Protein AF-A0A9J6E4W0-F1 (afdb_monomer_lite)

Secondary structure (DSSP, 8-state):
-------GGGPPPGGGS-HHHHHHHHHHHTT--TTHHHHHHHHHHH--S-EEEEEEBTT----HHHHHHHHHHHHTT-EEEE--SSB-HHHHHHHHHHTT-SEEEEE--SHHHHHHHHHHHHHHHHTT--S-EEEESTT--HHHIIIIIGGG-SS-EEE---TT-PPPPPS--EEEEEEEE-HHHHGGG--HHHHHHHTT------SSSS-GGGG-TTTHHHHHHHHHHHHHHHHHHHHTT---EEEEEEE-EEEEETTEEEEE-SS-SS---EEEEEPPP---HHHHHHHHT--HHHHHHHHHHHHT--

Radius of gyration: 28.07 Å; chains: 1; bounding box: 58×70×63 Å

pLDDT: mean 83.26, std 13.39, range [34.88, 98.31]

Foldseek 3Di:
DDDDDDDPVPDDDLVLPDPVLNVLVCCVVVVVDPCSVVVNVVVLVVDAPFEEEEEAAAPAQDCPQVVLLQVLSVVVRYHYHYPHYNDYLVNQVVCCVVVVGQAYEYEHADPVSLVRLQVSQLVCVVVVPQHEYEYEYDPDDPVSCVPRRPVNHPHHHYYDYHSVPDDDDPPDAFKDKDFFDQVVVCVQVDQCPVVVVVVVLDDDAPDSPDGCSLVDPPCNVVSVVVVVVVVVVSVVCNVVVVDGDIDMDHDFDWDDDPQKIFGFDPPDPPTDHGPDIGHGDDDPLVVVCVVVVHDSVVSCVVCVVPPPDD

Sequence (310 aa):
MDMGIVNAGCLPVYDTIDPELLELCEAVVMNTDPEATEKLLEYSKVSHSGVVVLATVRGDVHDIGKNIVAVVLGCNNFKVIDLGVMVPCDKILDVVREENADILGLSGLITPSLNEMIHVATEMERQKFSVPLLIGGATTSKRHTAVKIAPRYRQPVIYVPDASKSVVVPQFLGNKIFHDVNIEELVPYIDWKPFFDVWQLKGKYPNQRYPKIFEDDHVGQEAKRLFDEANQMLAEIIDSRLLQARGVVGFYSANSVGDDIHLYADDGFPRRHVVGTLYGLRQQVEDYSRRKGTTFEEVQKWLGPILDTD

Structure (mmCIF, N/CA/C/O backbone):
data_AF-A0A9J6E4W0-F1
#
_entry.id   AF-A0A9J6E4W0-F1
#
loop_
_atom_site.group_PDB
_atom_site.id
_atom_site.type_symbol
_atom_site.label_atom_id
_atom_site.label_alt_id
_atom_site.label_comp_id
_atom_site.label_asym_id
_atom_site.label_entity_id
_atom_site.label_seq_id
_atom_site.pdbx_PDB_ins_code
_atom_site.Cartn_x
_atom_site.Cartn_y
_atom_site.Cartn_z
_atom_site.occupancy
_atom_site.B_iso_or_equiv
_atom_site.auth_seq_id
_atom_site.auth_comp_id
_atom_site.auth_asym_id
_atom_site.auth_atom_id
_atom_site.pdbx_PDB_model_num
ATOM 1 N N . MET A 1 1 ? 16.658 -21.408 26.181 1.00 34.88 1 MET A N 1
ATOM 2 C CA . MET A 1 1 ? 17.149 -20.075 25.762 1.00 34.88 1 MET A CA 1
ATOM 3 C C . MET A 1 1 ? 15.960 -19.399 25.104 1.00 34.88 1 MET A C 1
ATOM 5 O O . MET A 1 1 ? 15.722 -19.658 23.936 1.00 34.88 1 MET A O 1
ATOM 9 N N . ASP A 1 2 ? 15.165 -18.633 25.856 1.00 39.12 2 ASP A N 1
ATOM 10 C CA . ASP A 1 2 ? 13.756 -18.409 25.475 1.00 39.12 2 ASP A CA 1
ATOM 11 C C . ASP A 1 2 ? 13.459 -16.915 25.290 1.00 39.12 2 ASP A C 1
ATOM 13 O O . ASP A 1 2 ? 12.515 -16.368 25.852 1.00 39.12 2 ASP A O 1
ATOM 17 N N . MET A 1 3 ? 14.309 -16.214 24.539 1.00 42.44 3 MET A N 1
ATOM 18 C CA . MET A 1 3 ? 14.053 -14.818 24.186 1.00 42.44 3 MET A CA 1
ATOM 19 C C . MET A 1 3 ? 14.224 -14.626 22.682 1.00 42.44 3 MET A C 1
ATOM 21 O O . MET A 1 3 ? 15.340 -14.596 22.169 1.00 42.44 3 MET A O 1
ATOM 25 N N . GLY A 1 4 ? 13.093 -14.507 21.987 1.00 52.53 4 GLY A N 1
ATOM 26 C CA . GLY A 1 4 ? 13.014 -14.024 20.614 1.00 52.53 4 GLY A CA 1
ATOM 27 C C . GLY A 1 4 ? 12.557 -12.569 20.615 1.00 52.53 4 GLY A C 1
ATOM 28 O O . GLY A 1 4 ? 11.563 -12.226 21.254 1.00 52.53 4 GLY A O 1
ATOM 29 N N . ILE A 1 5 ? 13.283 -11.700 19.915 1.00 54.16 5 ILE A N 1
ATOM 30 C CA . ILE A 1 5 ? 12.841 -10.325 19.671 1.00 54.16 5 ILE A CA 1
ATOM 31 C C . ILE A 1 5 ? 11.798 -10.393 18.553 1.00 54.16 5 ILE A C 1
ATOM 33 O O . ILE A 1 5 ? 12.145 -10.641 17.401 1.00 54.16 5 ILE A O 1
ATOM 37 N N . VAL A 1 6 ? 10.524 -10.201 18.899 1.00 56.84 6 VAL A N 1
ATOM 38 C CA . VAL A 1 6 ? 9.402 -10.209 17.949 1.00 56.84 6 VAL A CA 1
ATOM 39 C C . VAL A 1 6 ? 8.829 -8.807 17.772 1.00 56.84 6 VAL A C 1
ATOM 41 O O . VAL A 1 6 ? 8.754 -8.023 18.719 1.00 56.84 6 VAL A O 1
ATOM 44 N N . ASN A 1 7 ? 8.399 -8.484 16.554 1.00 55.84 7 ASN A N 1
ATOM 45 C CA . ASN A 1 7 ? 7.618 -7.278 16.307 1.00 55.84 7 ASN A CA 1
ATOM 46 C C . ASN A 1 7 ? 6.161 -7.540 16.708 1.00 55.84 7 ASN A C 1
ATOM 48 O O . ASN A 1 7 ? 5.420 -8.187 15.971 1.00 55.84 7 ASN A O 1
ATOM 52 N N . ALA A 1 8 ? 5.751 -7.025 17.869 1.00 52.41 8 ALA A N 1
ATOM 53 C CA . ALA A 1 8 ? 4.406 -7.229 18.408 1.00 52.41 8 ALA A CA 1
ATOM 54 C C . ALA A 1 8 ? 3.283 -6.742 17.469 1.00 52.41 8 ALA A C 1
ATOM 56 O O . ALA A 1 8 ? 2.189 -7.293 17.500 1.00 52.41 8 ALA A O 1
ATOM 57 N N . GLY A 1 9 ? 3.550 -5.752 16.606 1.00 54.78 9 GLY A N 1
ATOM 58 C CA . GLY A 1 9 ? 2.573 -5.246 15.633 1.00 54.78 9 GLY A CA 1
ATOM 59 C C . GLY A 1 9 ? 2.347 -6.159 14.423 1.00 54.78 9 GLY A C 1
ATOM 60 O O . GLY A 1 9 ? 1.406 -5.939 13.666 1.00 54.78 9 GLY A O 1
ATOM 61 N N . CYS A 1 10 ? 3.196 -7.172 14.236 1.00 54.22 10 CYS A N 1
ATOM 62 C CA . CYS A 1 10 ? 3.117 -8.130 13.133 1.00 54.22 10 CYS A CA 1
ATOM 63 C C . CYS A 1 10 ? 2.634 -9.517 13.581 1.00 54.22 10 CYS A C 1
ATOM 65 O O . CYS A 1 10 ? 2.659 -10.443 12.775 1.00 54.22 10 CYS A O 1
ATOM 67 N N . LEU A 1 11 ? 2.222 -9.680 14.844 1.00 64.19 11 LEU A N 1
ATOM 68 C CA . LEU A 1 11 ? 1.681 -10.945 15.330 1.00 64.19 11 LEU A CA 1
ATOM 69 C C . LEU A 1 11 ? 0.217 -11.088 14.877 1.00 64.19 11 LEU A C 1
ATOM 71 O O . LEU A 1 11 ? -0.614 -10.261 15.266 1.00 64.19 11 LEU A O 1
ATOM 75 N N . PRO A 1 12 ? -0.115 -12.097 14.054 1.00 65.12 12 PRO A N 1
ATOM 76 C CA . PRO A 1 12 ? -1.502 -12.394 13.713 1.00 65.12 12 PRO A CA 1
ATOM 77 C C . PRO A 1 12 ? -2.289 -12.812 14.964 1.00 65.12 12 PRO A C 1
ATOM 79 O O . PRO A 1 12 ? -1.729 -13.339 15.927 1.00 65.12 12 PRO A O 1
ATOM 82 N N . VAL A 1 13 ? -3.605 -12.583 14.952 1.00 74.94 13 VAL A N 1
ATOM 83 C CA . VAL A 1 13 ? -4.493 -13.121 15.993 1.00 74.94 13 VAL A CA 1
ATOM 84 C C . VAL A 1 13 ? -4.477 -14.642 15.866 1.00 74.94 13 VAL A C 1
ATOM 86 O O . VAL A 1 13 ? -4.534 -15.147 14.748 1.00 74.94 13 VAL A O 1
ATOM 89 N N . TYR A 1 14 ? -4.407 -15.361 16.984 1.00 78.31 14 TYR A N 1
ATOM 90 C CA . TYR A 1 14 ? -4.271 -16.822 17.016 1.00 78.31 14 TYR A CA 1
ATOM 91 C C . TYR A 1 14 ? -5.228 -17.545 16.051 1.00 78.31 14 TYR A C 1
ATOM 93 O O . TYR A 1 14 ? -4.794 -18.321 15.207 1.00 78.31 14 TYR A O 1
ATOM 101 N N . ASP A 1 15 ? -6.511 -17.177 16.087 1.00 78.31 15 ASP A N 1
ATOM 102 C CA . ASP A 1 15 ? -7.576 -17.773 15.263 1.00 78.31 15 ASP A CA 1
ATOM 103 C C . ASP A 1 15 ? -7.478 -17.442 13.761 1.00 78.31 15 ASP A C 1
ATOM 105 O O . ASP A 1 15 ? -8.250 -17.951 12.953 1.00 78.31 15 ASP A O 1
ATOM 109 N N . THR A 1 16 ? -6.575 -16.536 13.386 1.00 74.38 16 THR A N 1
ATOM 110 C CA . THR A 1 16 ? -6.341 -16.098 12.001 1.00 74.38 16 THR A CA 1
ATOM 111 C C . THR A 1 16 ? -5.040 -16.642 11.420 1.00 74.38 16 THR A C 1
ATOM 113 O O . THR A 1 16 ? -4.721 -16.345 10.269 1.00 74.38 16 THR A O 1
ATOM 116 N N . ILE A 1 17 ? -4.280 -17.411 12.206 1.00 78.75 17 ILE A N 1
ATOM 117 C CA . ILE A 1 17 ? -3.082 -18.099 11.729 1.00 78.75 17 ILE A CA 1
ATOM 118 C C . ILE A 1 17 ? -3.522 -19.207 10.770 1.00 78.75 17 ILE A C 1
ATOM 120 O O . ILE A 1 17 ? -4.511 -19.897 11.015 1.00 78.75 17 ILE A O 1
ATOM 124 N N . ASP A 1 18 ? -2.789 -19.356 9.668 1.00 79.94 18 ASP A N 1
ATOM 125 C CA . ASP A 1 18 ? -2.985 -20.470 8.746 1.00 79.94 18 ASP A CA 1
ATOM 126 C C . ASP A 1 18 ? -2.963 -21.815 9.513 1.00 79.94 18 ASP A C 1
ATOM 128 O O . ASP A 1 18 ? -2.061 -22.008 10.331 1.00 79.94 18 ASP A O 1
ATOM 132 N N . PRO A 1 19 ? -3.929 -22.732 9.300 1.00 83.75 19 PRO A N 1
ATOM 133 C CA . PRO A 1 19 ? -4.043 -23.954 10.098 1.00 83.75 19 PRO A CA 1
ATOM 134 C C . PRO A 1 19 ? -2.785 -24.832 10.104 1.00 83.75 19 PRO A C 1
ATOM 136 O O . PRO A 1 19 ? -2.476 -25.424 11.135 1.00 83.75 19 PRO A O 1
ATOM 139 N N . GLU A 1 20 ? -2.049 -24.894 8.991 1.00 85.06 20 GLU A N 1
ATOM 140 C CA . GLU A 1 20 ? -0.815 -25.681 8.885 1.00 85.06 20 GLU A CA 1
ATOM 141 C C . GLU A 1 20 ? 0.312 -25.026 9.697 1.00 85.06 20 GLU A C 1
ATOM 143 O O . GLU A 1 20 ? 0.995 -25.684 10.485 1.00 85.06 20 GLU A O 1
ATOM 148 N N . LEU A 1 21 ? 0.457 -23.699 9.591 1.00 84.50 21 LEU A N 1
ATOM 149 C CA . LEU A 1 21 ? 1.407 -22.941 10.410 1.00 84.50 21 LEU A CA 1
ATOM 150 C C . LEU A 1 21 ? 1.056 -22.995 11.902 1.00 84.50 21 LEU A C 1
ATOM 152 O O . LEU A 1 21 ? 1.959 -23.054 12.738 1.00 84.50 21 LEU A O 1
ATOM 156 N N . LEU A 1 22 ? -0.233 -22.963 12.244 1.00 87.75 22 LEU A N 1
ATOM 157 C CA . LEU A 1 22 ? -0.705 -23.042 13.621 1.00 87.75 22 LEU A CA 1
ATOM 158 C C . LEU A 1 22 ? -0.327 -24.386 14.244 1.00 87.75 22 LEU A C 1
ATOM 160 O O . LEU A 1 22 ? 0.253 -24.397 15.325 1.00 87.75 22 LEU A O 1
ATOM 164 N N . GLU A 1 23 ? -0.579 -25.490 13.540 1.00 89.75 23 GLU A N 1
ATOM 165 C CA . GLU A 1 23 ? -0.230 -26.838 13.997 1.00 89.75 23 GLU A CA 1
ATOM 166 C C . GLU A 1 23 ? 1.284 -26.983 14.216 1.00 89.75 23 GLU A C 1
ATOM 168 O O . GLU A 1 23 ? 1.716 -27.493 15.251 1.00 89.75 23 GLU A O 1
ATOM 173 N N . LEU A 1 24 ? 2.110 -26.458 13.302 1.00 88.75 24 LEU A N 1
ATOM 174 C CA . LEU A 1 24 ? 3.569 -26.452 13.460 1.00 88.75 24 LEU A CA 1
ATOM 175 C C . LEU A 1 24 ? 4.020 -25.590 14.652 1.00 88.75 24 LEU A C 1
ATOM 177 O O . LEU A 1 24 ? 4.893 -26.002 15.419 1.00 88.75 24 LEU A O 1
ATOM 181 N N . CYS A 1 25 ? 3.422 -24.409 14.840 1.00 87.44 25 CYS A N 1
ATOM 182 C CA . CYS A 1 25 ? 3.707 -23.539 15.983 1.00 87.44 25 CYS A CA 1
ATOM 183 C C . CYS A 1 25 ? 3.311 -24.198 17.312 1.00 87.44 25 CYS A C 1
ATOM 185 O O . CYS A 1 25 ? 4.101 -24.196 18.257 1.00 87.44 25 CYS A O 1
ATOM 187 N N . GLU A 1 26 ? 2.114 -24.782 17.388 1.00 91.25 26 GLU A N 1
ATOM 188 C CA . GLU A 1 26 ? 1.629 -25.519 18.555 1.00 91.25 26 GLU A CA 1
ATOM 189 C C . GLU A 1 26 ? 2.526 -26.718 18.851 1.00 91.25 26 GLU A C 1
ATOM 191 O O . GLU A 1 26 ? 2.877 -26.936 20.009 1.00 91.25 26 GLU A O 1
ATOM 196 N N . ALA A 1 27 ? 2.967 -27.452 17.826 1.00 90.81 27 ALA A N 1
ATOM 197 C CA . ALA A 1 27 ? 3.847 -28.598 17.999 1.00 90.81 27 ALA A CA 1
ATOM 198 C C . ALA A 1 27 ? 5.209 -28.219 18.597 1.00 90.81 27 ALA A C 1
ATOM 200 O O . ALA A 1 27 ? 5.726 -28.941 19.454 1.00 90.81 27 ALA A O 1
ATOM 201 N N . VAL A 1 28 ? 5.757 -27.061 18.208 1.00 89.50 28 VAL A N 1
ATOM 202 C CA . VAL A 1 28 ? 6.985 -26.504 18.797 1.00 89.50 28 VAL A CA 1
ATOM 203 C C . VAL A 1 28 ? 6.744 -26.022 20.230 1.00 89.50 28 VAL A C 1
ATOM 205 O O . VAL A 1 28 ? 7.508 -26.373 21.128 1.00 89.50 28 VAL A O 1
ATOM 208 N N . VAL A 1 29 ? 5.690 -25.234 20.470 1.00 88.31 29 VAL A N 1
ATOM 209 C CA . VAL A 1 29 ? 5.407 -24.631 21.788 1.00 88.31 29 VAL A CA 1
ATOM 210 C C . VAL A 1 29 ? 5.031 -25.687 22.827 1.00 88.31 29 VAL A C 1
ATOM 212 O O . VAL A 1 29 ? 5.513 -25.646 23.958 1.00 88.31 29 VAL A O 1
ATOM 215 N N . MET A 1 30 ? 4.186 -26.643 22.445 1.00 90.81 30 MET A N 1
ATOM 216 C CA . MET A 1 30 ? 3.733 -27.738 23.304 1.00 90.81 30 MET A C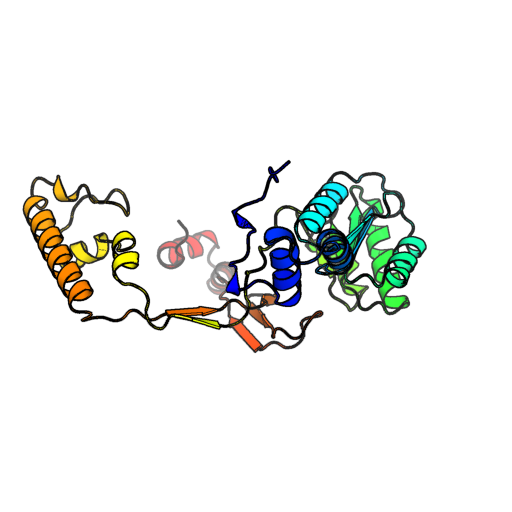A 1
ATOM 217 C C . MET A 1 30 ? 4.712 -28.917 23.321 1.00 90.81 30 MET A C 1
ATOM 219 O O . MET A 1 30 ? 4.514 -29.852 24.097 1.00 90.81 30 MET A O 1
ATOM 223 N N . ASN A 1 31 ? 5.765 -28.874 22.494 1.00 88.00 31 ASN A N 1
ATOM 224 C CA . ASN A 1 31 ? 6.777 -29.921 22.364 1.00 88.00 31 ASN A CA 1
ATOM 225 C C . ASN A 1 31 ? 6.154 -31.314 22.130 1.00 88.00 31 ASN A C 1
ATOM 227 O O . ASN A 1 31 ? 6.513 -32.295 22.786 1.00 88.00 31 ASN A O 1
ATOM 231 N N . THR A 1 32 ? 5.166 -31.388 21.234 1.00 91.81 32 THR A N 1
ATOM 232 C CA . THR A 1 32 ? 4.429 -32.628 20.929 1.00 91.81 32 THR A CA 1
ATOM 233 C C . THR A 1 32 ? 5.097 -33.464 19.840 1.00 91.81 32 THR A C 1
ATOM 235 O O . THR A 1 32 ? 4.845 -34.667 19.769 1.00 91.81 32 THR A O 1
ATOM 238 N N . ASP A 1 33 ? 5.973 -32.860 19.032 1.00 90.12 33 ASP A N 1
ATOM 239 C CA . ASP A 1 33 ? 6.717 -33.520 17.959 1.00 90.12 33 ASP A CA 1
ATOM 240 C C . ASP A 1 33 ? 8.225 -33.192 18.063 1.00 90.12 33 ASP A C 1
ATOM 242 O O . ASP A 1 33 ? 8.604 -32.019 18.008 1.00 90.12 33 ASP A O 1
ATOM 246 N N . PRO A 1 34 ? 9.112 -34.201 18.201 1.00 87.81 34 PRO A N 1
ATOM 247 C CA . PRO A 1 34 ? 10.560 -33.993 18.286 1.00 87.81 34 PRO A CA 1
ATOM 248 C C . PRO A 1 34 ? 11.185 -33.404 17.009 1.00 87.81 34 PRO A C 1
ATOM 250 O O . PRO A 1 34 ? 12.294 -32.873 17.073 1.00 87.81 34 PRO A O 1
ATOM 253 N N . GLU A 1 35 ? 10.497 -33.469 15.866 1.00 90.75 35 GLU A N 1
ATOM 254 C CA . GLU A 1 35 ? 10.928 -32.878 14.592 1.00 90.75 35 GLU A CA 1
ATOM 255 C C . GLU A 1 35 ? 10.233 -31.539 14.285 1.00 90.75 35 GLU A C 1
ATOM 257 O O . GLU A 1 35 ? 10.484 -30.949 13.232 1.00 90.75 35 GLU A O 1
ATOM 262 N N . ALA A 1 36 ? 9.394 -31.018 15.192 1.00 87.56 36 ALA A N 1
ATOM 263 C CA . ALA A 1 36 ? 8.586 -29.814 14.959 1.00 87.56 36 ALA A CA 1
ATOM 264 C C . ALA A 1 36 ? 9.421 -28.602 14.515 1.00 87.56 36 ALA A C 1
ATOM 266 O O . ALA A 1 36 ? 9.027 -27.866 13.613 1.00 87.56 36 ALA A O 1
ATOM 267 N N . THR A 1 37 ? 10.605 -28.419 15.107 1.00 83.94 37 THR A N 1
ATOM 268 C CA . THR A 1 37 ? 11.523 -27.327 14.752 1.00 83.94 37 THR A CA 1
ATOM 269 C C . THR A 1 37 ? 11.997 -27.425 13.302 1.00 83.94 37 THR A C 1
ATOM 271 O O . THR A 1 37 ? 12.030 -26.417 12.603 1.00 83.94 37 THR A O 1
ATOM 274 N N . GLU A 1 38 ? 12.350 -28.625 12.834 1.00 85.75 38 GLU A N 1
ATOM 275 C CA . GLU A 1 38 ? 12.853 -28.822 11.470 1.00 85.75 38 GLU A CA 1
ATOM 276 C C . GLU A 1 38 ? 11.726 -28.639 10.450 1.00 85.75 38 GLU A C 1
ATOM 278 O O . GLU A 1 38 ? 11.904 -27.946 9.451 1.00 85.75 38 GLU A O 1
ATOM 283 N N . LYS A 1 39 ? 10.532 -29.159 10.757 1.00 85.94 39 LYS A N 1
ATOM 284 C CA . LYS A 1 39 ? 9.330 -28.981 9.931 1.00 85.94 39 LYS A CA 1
ATOM 285 C C . LYS A 1 39 ? 8.920 -27.514 9.816 1.00 85.94 39 LYS A C 1
ATOM 287 O O . LYS A 1 39 ? 8.616 -27.049 8.721 1.00 85.94 39 LYS A O 1
ATOM 292 N N . LEU A 1 40 ? 8.976 -26.756 10.914 1.00 82.69 40 LEU A N 1
ATOM 293 C CA . LEU A 1 40 ? 8.698 -25.318 10.902 1.00 82.69 40 LEU A CA 1
ATOM 294 C C . LEU A 1 40 ? 9.747 -24.543 10.080 1.00 82.69 40 LEU A C 1
ATOM 296 O O . LEU A 1 40 ? 9.402 -23.625 9.332 1.00 82.69 40 LEU A O 1
ATOM 300 N N . LEU A 1 41 ? 11.026 -24.926 10.168 1.00 79.19 41 LEU A N 1
ATOM 301 C CA . LEU A 1 41 ? 12.089 -24.353 9.337 1.00 79.19 41 LEU A CA 1
ATOM 302 C C . LEU A 1 41 ? 11.900 -24.687 7.853 1.00 79.19 41 LEU A C 1
ATOM 304 O O . LEU A 1 41 ? 12.153 -23.837 7.000 1.00 79.19 41 LEU A O 1
ATOM 308 N N . GLU A 1 42 ? 11.454 -25.893 7.524 1.00 80.38 42 GLU A N 1
ATOM 309 C CA . GLU A 1 42 ? 11.167 -26.297 6.150 1.00 80.38 42 GLU A CA 1
ATOM 310 C C . GLU A 1 42 ? 9.956 -25.547 5.582 1.00 80.38 42 GLU A C 1
ATOM 312 O O . GLU A 1 42 ? 10.065 -24.958 4.507 1.00 80.38 42 GLU A O 1
ATOM 317 N N . TYR A 1 43 ? 8.872 -25.424 6.353 1.00 77.19 43 TYR A N 1
ATOM 318 C CA . TYR A 1 43 ? 7.710 -24.595 6.018 1.00 77.19 43 TYR A CA 1
ATOM 319 C C . TYR A 1 43 ? 8.113 -23.138 5.729 1.00 77.19 43 TYR A C 1
ATOM 321 O O . TYR A 1 43 ? 7.724 -22.566 4.710 1.00 77.19 43 TYR A O 1
ATOM 329 N N . SER A 1 44 ? 9.000 -22.565 6.554 1.00 67.38 44 SER A N 1
ATOM 330 C CA . SER A 1 44 ? 9.498 -21.190 6.373 1.00 67.38 44 SER A CA 1
ATOM 331 C C . SER A 1 44 ? 10.280 -20.976 5.070 1.00 67.38 44 SER A C 1
ATOM 333 O O . SER A 1 44 ? 10.291 -19.873 4.526 1.00 67.38 44 SER A O 1
ATOM 335 N N . LYS A 1 45 ? 10.928 -22.024 4.541 1.00 64.88 45 LYS A N 1
ATOM 336 C CA . LYS A 1 45 ? 11.646 -21.963 3.257 1.00 64.88 45 LYS A CA 1
ATOM 337 C C . LYS A 1 45 ? 10.692 -21.989 2.063 1.00 64.88 45 LYS A C 1
ATOM 339 O O . LYS A 1 45 ? 11.088 -21.556 0.982 1.00 64.88 45 LYS A O 1
ATOM 344 N N . VAL A 1 46 ? 9.472 -22.493 2.247 1.00 60.94 46 VAL A N 1
ATOM 345 C CA . VAL A 1 46 ? 8.460 -22.639 1.192 1.00 60.94 46 VAL A CA 1
ATOM 346 C C . VAL A 1 46 ? 7.476 -21.461 1.194 1.00 60.94 46 VAL A C 1
ATOM 348 O O . VAL A 1 46 ? 7.014 -21.050 0.131 1.00 60.94 46 VAL A O 1
ATOM 351 N N . SER A 1 47 ? 7.185 -20.863 2.354 1.00 64.81 47 SER A N 1
ATOM 352 C CA . SER A 1 47 ? 6.154 -19.828 2.483 1.00 64.81 47 SER A CA 1
ATOM 353 C C . SER A 1 47 ? 6.687 -18.403 2.254 1.00 64.81 47 SER A C 1
ATOM 355 O O . SER A 1 47 ? 6.921 -17.650 3.201 1.00 64.81 47 SER A O 1
ATOM 357 N N . HIS A 1 48 ? 6.841 -17.982 0.999 1.00 72.81 48 HIS A N 1
ATOM 358 C CA . HIS A 1 48 ? 7.055 -16.569 0.661 1.00 72.81 48 HIS A CA 1
ATOM 359 C C . HIS A 1 48 ? 5.871 -15.994 -0.126 1.00 72.81 48 HIS A C 1
ATOM 361 O O . HIS A 1 48 ? 5.295 -16.660 -0.983 1.00 72.81 48 HIS A O 1
ATOM 367 N N . SER A 1 49 ? 5.549 -14.720 0.103 1.00 71.56 49 SER A N 1
ATOM 368 C CA . SER A 1 49 ? 4.455 -13.992 -0.563 1.00 71.56 49 SER A CA 1
ATOM 369 C C . SER A 1 49 ? 4.687 -13.768 -2.068 1.00 71.56 49 SER A C 1
ATOM 371 O O . SER A 1 49 ? 3.782 -13.331 -2.775 1.00 71.56 49 SER A O 1
ATOM 373 N N . GLY A 1 50 ? 5.904 -14.030 -2.549 1.00 81.56 50 GLY A N 1
ATOM 374 C CA . GLY A 1 50 ? 6.304 -13.954 -3.953 1.00 81.56 50 GLY A CA 1
ATOM 375 C C . GLY A 1 50 ? 7.820 -13.826 -4.106 1.00 81.56 50 GLY A C 1
ATOM 376 O O . GLY A 1 50 ? 8.532 -13.531 -3.140 1.00 81.56 50 GLY A O 1
ATOM 377 N N . VAL A 1 51 ? 8.311 -14.029 -5.324 1.00 86.44 51 VAL A N 1
ATOM 378 C CA . VAL A 1 51 ? 9.724 -13.917 -5.700 1.00 86.44 51 VAL A CA 1
ATOM 379 C C . VAL A 1 51 ? 9.967 -12.598 -6.431 1.00 86.44 51 VAL A C 1
ATOM 381 O O . VAL A 1 51 ? 9.355 -12.312 -7.459 1.00 86.44 51 VAL A O 1
ATOM 384 N N . VAL A 1 52 ? 10.895 -11.785 -5.928 1.00 93.12 52 VAL A N 1
ATOM 385 C CA . VAL A 1 52 ? 11.256 -10.491 -6.522 1.00 93.12 52 VAL A CA 1
ATOM 386 C C . VAL A 1 52 ? 12.712 -10.512 -6.956 1.00 93.12 52 VAL A C 1
ATOM 388 O O . VAL A 1 52 ? 13.605 -10.671 -6.127 1.00 93.12 52 VAL A O 1
ATOM 391 N N . VAL A 1 53 ? 12.968 -10.285 -8.242 1.00 97.56 53 VAL A N 1
ATOM 392 C CA . VAL A 1 53 ? 14.327 -10.087 -8.762 1.00 97.56 53 VAL A CA 1
ATOM 393 C C . VAL A 1 53 ? 14.636 -8.597 -8.790 1.00 97.56 53 VAL A C 1
ATOM 395 O O . VAL A 1 53 ? 13.876 -7.815 -9.358 1.00 97.56 53 VAL A O 1
ATOM 398 N N . LEU A 1 54 ? 15.760 -8.194 -8.201 1.00 97.38 54 LEU A N 1
ATOM 399 C CA . LEU A 1 54 ? 16.247 -6.816 -8.206 1.00 97.38 54 LEU A CA 1
ATOM 400 C C . LEU A 1 54 ? 17.607 -6.733 -8.895 1.00 97.38 54 LEU A C 1
ATOM 402 O O . LEU A 1 54 ? 18.491 -7.550 -8.649 1.00 97.38 54 LEU A O 1
ATOM 406 N N . ALA A 1 55 ? 17.797 -5.716 -9.731 1.00 98.00 55 ALA A N 1
ATOM 407 C CA . ALA A 1 55 ? 19.076 -5.472 -10.385 1.00 98.00 55 ALA A CA 1
ATOM 408 C C . ALA A 1 55 ? 19.343 -3.979 -10.568 1.00 98.00 55 ALA A C 1
ATOM 410 O O . ALA A 1 55 ? 18.460 -3.219 -10.976 1.00 98.00 55 ALA A O 1
ATOM 411 N N . THR A 1 56 ? 20.584 -3.557 -10.331 1.00 97.56 56 THR A N 1
ATOM 412 C CA . THR A 1 56 ? 21.061 -2.277 -10.858 1.00 97.56 56 THR A CA 1
ATOM 413 C C . THR A 1 56 ? 21.520 -2.503 -12.299 1.00 97.56 56 THR A C 1
ATOM 415 O O . THR A 1 56 ? 22.329 -3.394 -12.579 1.00 97.56 56 THR A O 1
ATOM 418 N N . VAL A 1 57 ? 20.958 -1.718 -13.220 1.00 97.19 57 VAL A N 1
ATOM 419 C CA . VAL A 1 57 ? 21.129 -1.924 -14.665 1.00 97.19 57 VAL A CA 1
ATOM 420 C C . VAL A 1 57 ? 22.585 -1.781 -15.115 1.00 97.19 57 VAL A C 1
ATOM 422 O O . VAL A 1 57 ? 23.440 -1.222 -14.422 1.00 97.19 57 VAL A O 1
ATOM 425 N N . ARG A 1 58 ? 22.873 -2.297 -16.311 1.00 96.38 58 ARG A N 1
ATOM 426 C CA . ARG A 1 58 ? 24.203 -2.264 -16.920 1.00 96.38 58 ARG A CA 1
ATOM 427 C C . ARG A 1 58 ? 24.813 -0.859 -16.896 1.00 96.38 58 ARG A C 1
ATOM 429 O O . ARG A 1 58 ? 24.166 0.129 -17.222 1.00 96.38 58 ARG A O 1
ATOM 436 N N . GLY A 1 59 ? 26.097 -0.789 -16.547 1.00 92.81 59 GLY A N 1
ATOM 437 C CA . GLY A 1 59 ? 26.848 0.468 -16.519 1.00 92.81 59 GLY A CA 1
ATOM 438 C C . GLY A 1 59 ? 26.581 1.353 -15.299 1.00 92.81 59 GLY A C 1
ATOM 439 O O . GLY A 1 59 ? 27.174 2.424 -15.209 1.00 92.81 59 GLY A O 1
ATOM 440 N N . ASP A 1 60 ? 25.748 0.909 -14.355 1.00 93.94 60 ASP A N 1
ATOM 441 C CA . ASP A 1 60 ? 25.490 1.615 -13.105 1.00 93.94 60 ASP A CA 1
ATOM 442 C C . ASP A 1 60 ? 25.943 0.780 -11.900 1.00 93.94 60 ASP A C 1
ATOM 444 O O . ASP A 1 60 ? 25.704 -0.426 -11.828 1.00 93.94 60 ASP A O 1
ATOM 448 N N . VAL A 1 61 ? 26.647 1.427 -10.972 1.00 94.38 61 VAL A N 1
ATOM 449 C CA . VAL A 1 61 ? 27.298 0.802 -9.806 1.00 94.38 61 VAL A CA 1
ATOM 450 C C . VAL A 1 61 ? 26.585 1.098 -8.494 1.00 94.38 61 VAL A C 1
ATOM 452 O O . VAL A 1 61 ? 26.970 0.575 -7.455 1.00 94.38 61 VAL A O 1
ATOM 455 N N . HIS A 1 62 ? 25.580 1.967 -8.513 1.00 91.94 62 HIS A N 1
ATOM 456 C CA . HIS A 1 62 ? 24.963 2.454 -7.291 1.00 91.94 62 HIS A CA 1
ATOM 457 C C . HIS A 1 62 ? 23.814 1.537 -6.869 1.00 91.94 62 HIS A C 1
ATOM 459 O O . HIS A 1 62 ? 22.916 1.235 -7.656 1.00 91.94 62 HIS A O 1
ATOM 465 N N . ASP A 1 63 ? 23.825 1.113 -5.608 1.00 93.38 63 ASP A N 1
ATOM 466 C CA . ASP A 1 63 ? 22.907 0.092 -5.101 1.00 93.38 63 ASP A CA 1
ATOM 467 C C . ASP A 1 63 ? 22.329 0.376 -3.714 1.00 93.38 63 ASP A C 1
ATOM 469 O O . ASP A 1 63 ? 21.467 -0.374 -3.272 1.00 93.38 63 ASP A O 1
ATOM 473 N N . ILE A 1 64 ? 22.715 1.468 -3.045 1.00 90.31 64 ILE A N 1
ATOM 474 C CA . ILE A 1 64 ? 22.221 1.793 -1.692 1.00 90.31 64 ILE A CA 1
ATOM 475 C C . ILE A 1 64 ? 20.687 1.744 -1.638 1.00 90.31 64 ILE A C 1
ATOM 477 O O . ILE A 1 64 ? 20.111 1.064 -0.791 1.00 90.31 64 ILE A O 1
ATOM 481 N N . GLY A 1 65 ? 20.016 2.415 -2.581 1.00 87.94 65 GLY A N 1
ATOM 482 C CA . GLY A 1 65 ? 18.553 2.409 -2.657 1.00 87.94 65 GLY A CA 1
ATOM 483 C C . GLY A 1 65 ? 17.972 1.020 -2.944 1.00 87.94 65 GLY A C 1
ATOM 484 O O . GLY A 1 65 ? 16.978 0.640 -2.333 1.00 87.94 65 GLY A O 1
ATOM 485 N N . LYS A 1 66 ? 18.613 0.238 -3.822 1.00 91.62 66 LYS A N 1
ATOM 486 C CA . LYS A 1 66 ? 18.212 -1.143 -4.136 1.00 91.62 66 LYS A CA 1
ATOM 487 C C . LYS A 1 66 ? 18.302 -2.038 -2.899 1.00 91.62 66 LYS A C 1
ATOM 489 O O . LYS A 1 66 ? 17.368 -2.783 -2.631 1.00 91.62 66 LYS A O 1
ATOM 494 N N . ASN A 1 67 ? 19.380 -1.927 -2.128 1.00 90.19 67 ASN A N 1
ATOM 495 C CA . ASN A 1 67 ? 19.606 -2.757 -0.946 1.00 90.19 67 ASN A CA 1
ATOM 496 C C . ASN A 1 67 ? 18.578 -2.438 0.151 1.00 90.19 67 ASN A C 1
ATOM 498 O O . ASN A 1 67 ? 18.077 -3.347 0.804 1.00 90.19 67 ASN A O 1
ATOM 502 N N . ILE A 1 68 ? 18.183 -1.167 0.300 1.00 89.19 68 ILE A N 1
ATOM 503 C CA . ILE A 1 68 ? 17.077 -0.785 1.192 1.00 89.19 68 ILE A CA 1
ATOM 504 C C . ILE A 1 68 ? 15.761 -1.427 0.730 1.00 89.19 68 ILE A C 1
ATOM 506 O O . ILE A 1 68 ? 15.062 -2.023 1.545 1.00 89.19 68 ILE A O 1
ATOM 510 N N . VAL A 1 69 ? 15.431 -1.358 -0.568 1.00 88.25 69 VAL A N 1
ATOM 511 C CA . VAL A 1 69 ? 14.234 -2.021 -1.126 1.00 88.25 69 VAL A CA 1
ATOM 512 C C . VAL A 1 69 ? 14.270 -3.528 -0.867 1.00 88.25 69 VAL A C 1
ATOM 514 O O . VAL A 1 69 ? 13.263 -4.090 -0.446 1.00 88.25 69 VAL A O 1
ATOM 517 N N . ALA A 1 70 ? 15.420 -4.171 -1.076 1.00 89.19 70 ALA A N 1
ATOM 518 C CA . ALA A 1 70 ? 15.594 -5.601 -0.851 1.00 89.19 70 ALA A CA 1
ATOM 519 C C . ALA A 1 70 ? 15.309 -5.988 0.607 1.00 89.19 70 ALA A C 1
ATOM 521 O O . ALA A 1 70 ? 14.556 -6.926 0.860 1.00 89.19 70 ALA A O 1
ATOM 522 N N . VAL A 1 71 ? 15.846 -5.226 1.565 1.00 83.38 71 VAL A N 1
ATOM 523 C CA . VAL A 1 71 ? 15.591 -5.441 2.996 1.00 83.38 71 VAL A CA 1
ATOM 524 C C . VAL A 1 71 ? 14.114 -5.238 3.325 1.00 83.38 71 VAL A C 1
ATOM 526 O O . VAL A 1 71 ? 13.522 -6.090 3.979 1.00 83.38 71 VAL A O 1
ATOM 529 N N . VAL A 1 72 ? 13.492 -4.156 2.845 1.00 83.88 72 VAL A N 1
ATOM 530 C CA . VAL A 1 72 ? 12.071 -3.877 3.112 1.00 83.88 72 VAL A CA 1
ATOM 531 C C . VAL A 1 72 ? 11.174 -4.982 2.553 1.00 83.88 72 VAL A C 1
ATOM 533 O O . VAL A 1 72 ? 10.266 -5.432 3.247 1.00 83.88 72 VAL A O 1
ATOM 536 N N . LEU A 1 73 ? 11.427 -5.457 1.333 1.00 82.38 73 LEU A N 1
ATOM 537 C CA . LEU A 1 73 ? 10.680 -6.570 0.744 1.00 82.38 73 LEU A CA 1
ATOM 538 C C . LEU A 1 73 ? 10.894 -7.874 1.527 1.00 82.38 73 LEU A C 1
ATOM 540 O O . LEU A 1 73 ? 9.922 -8.570 1.813 1.00 82.38 73 LEU A O 1
ATOM 544 N N . GLY A 1 74 ? 12.128 -8.158 1.952 1.00 78.12 74 GLY A N 1
ATOM 545 C CA . GLY A 1 74 ? 12.429 -9.298 2.822 1.00 78.12 74 GLY A CA 1
ATOM 546 C C . GLY A 1 74 ? 11.688 -9.233 4.162 1.00 78.12 74 GLY A C 1
ATOM 547 O O . GLY A 1 74 ? 11.121 -10.228 4.603 1.00 78.12 74 GLY A O 1
ATOM 548 N N . CYS A 1 75 ? 11.584 -8.046 4.771 1.00 74.25 75 CYS A N 1
ATOM 549 C CA . CYS A 1 75 ? 10.779 -7.832 5.980 1.00 74.25 75 CYS A CA 1
ATOM 550 C C . CYS A 1 75 ? 9.270 -8.057 5.762 1.00 74.25 75 CYS A C 1
ATOM 552 O O . CYS A 1 75 ? 8.550 -8.250 6.736 1.00 74.25 75 CYS A O 1
ATOM 554 N N . ASN A 1 76 ? 8.790 -8.033 4.515 1.00 70.56 76 ASN A N 1
ATOM 555 C CA . ASN A 1 76 ? 7.393 -8.280 4.139 1.00 70.56 76 ASN A CA 1
ATOM 556 C C . ASN A 1 76 ? 7.185 -9.686 3.534 1.00 70.56 76 ASN A C 1
ATOM 558 O O . ASN A 1 76 ? 6.243 -9.900 2.771 1.00 70.56 76 ASN A O 1
ATOM 562 N N . ASN A 1 77 ? 8.055 -10.643 3.879 1.00 75.69 77 ASN A N 1
ATOM 563 C CA . ASN A 1 77 ? 7.964 -12.052 3.484 1.00 75.69 77 ASN A CA 1
ATOM 564 C C . ASN A 1 77 ? 8.085 -12.318 1.966 1.00 75.69 77 ASN A C 1
ATOM 566 O O . ASN A 1 77 ? 7.558 -13.307 1.460 1.00 75.69 77 ASN A O 1
ATOM 570 N N . PHE A 1 78 ? 8.774 -11.457 1.212 1.00 81.12 78 PHE A N 1
ATOM 571 C CA . PHE A 1 78 ? 9.132 -11.744 -0.183 1.00 81.12 78 PHE A CA 1
ATOM 572 C C . PHE A 1 78 ? 10.501 -12.429 -0.273 1.00 81.12 78 PHE A C 1
ATOM 574 O O . PHE A 1 78 ? 11.452 -12.021 0.398 1.00 81.12 78 PHE A O 1
ATOM 581 N N . LYS A 1 79 ? 10.643 -13.413 -1.171 1.00 85.06 79 LYS A N 1
ATOM 582 C CA . LYS A 1 79 ? 11.955 -13.953 -1.555 1.00 85.06 79 LYS A CA 1
ATOM 583 C C . LYS A 1 79 ? 12.617 -12.963 -2.508 1.00 85.06 79 LYS A C 1
ATOM 585 O O . LYS A 1 79 ? 12.204 -12.834 -3.657 1.00 85.06 79 LYS A O 1
ATOM 590 N N . VAL A 1 80 ? 13.642 -12.258 -2.039 1.00 91.38 80 VAL A N 1
ATOM 591 C CA . VAL A 1 80 ? 14.357 -11.263 -2.849 1.00 91.38 80 VAL A CA 1
ATOM 592 C C . VAL A 1 80 ? 15.640 -11.853 -3.422 1.00 91.38 80 VAL A C 1
ATOM 594 O O . VAL A 1 80 ? 16.492 -12.344 -2.686 1.00 91.38 80 VAL A O 1
ATOM 597 N N . ILE A 1 81 ? 15.792 -11.755 -4.739 1.00 95.56 81 ILE A N 1
ATOM 598 C CA . ILE A 1 81 ? 16.974 -12.184 -5.485 1.00 95.56 81 ILE A CA 1
ATOM 599 C C . ILE A 1 81 ? 17.659 -10.939 -6.034 1.00 95.56 81 ILE A C 1
ATOM 601 O O . ILE A 1 81 ? 17.229 -10.350 -7.026 1.00 95.56 81 ILE A O 1
ATOM 605 N N . ASP A 1 82 ? 18.722 -10.516 -5.361 1.00 96.56 82 ASP A N 1
ATOM 606 C CA . ASP A 1 82 ? 19.498 -9.345 -5.751 1.00 96.56 82 ASP A CA 1
ATOM 607 C C . ASP A 1 82 ? 20.671 -9.745 -6.655 1.00 96.56 82 ASP A C 1
ATOM 609 O O . ASP A 1 82 ? 21.608 -10.423 -6.233 1.00 96.56 82 ASP A O 1
ATOM 613 N N . LEU A 1 83 ? 20.628 -9.308 -7.914 1.00 96.81 83 LEU A N 1
ATOM 614 C CA . LEU A 1 83 ? 21.660 -9.595 -8.913 1.00 96.81 83 LEU A CA 1
ATOM 615 C C . LEU A 1 83 ? 22.891 -8.687 -8.798 1.00 96.81 83 LEU A C 1
ATOM 617 O O . LEU A 1 83 ? 23.877 -8.898 -9.513 1.00 96.81 83 LEU A O 1
ATOM 621 N N . GLY A 1 84 ? 22.844 -7.686 -7.919 1.00 95.50 84 GLY A N 1
ATOM 622 C CA . GLY A 1 84 ? 23.909 -6.718 -7.713 1.00 95.50 84 GLY A CA 1
ATOM 623 C C . GLY A 1 84 ? 23.883 -5.586 -8.737 1.00 95.50 84 GLY A C 1
ATOM 624 O O . GLY A 1 84 ? 22.824 -5.051 -9.082 1.00 95.50 84 GLY A O 1
ATOM 625 N N . VAL A 1 85 ? 25.074 -5.181 -9.179 1.00 97.25 85 VAL A N 1
ATOM 626 C CA . VAL A 1 85 ? 25.291 -3.977 -9.989 1.00 97.25 85 VAL A CA 1
ATOM 627 C C . VAL A 1 85 ? 25.867 -4.258 -11.362 1.00 97.25 85 VAL A C 1
ATOM 629 O O . VAL A 1 85 ? 26.461 -5.309 -11.596 1.00 97.25 85 VAL A O 1
ATOM 632 N N . MET A 1 86 ? 25.698 -3.294 -12.270 1.00 96.12 86 MET A N 1
ATOM 633 C CA . MET A 1 86 ? 26.126 -3.379 -13.665 1.00 96.12 86 MET A CA 1
ATOM 634 C C . MET A 1 86 ? 25.600 -4.632 -14.379 1.00 96.12 86 MET A C 1
ATOM 636 O O . MET A 1 86 ? 26.289 -5.206 -15.225 1.00 96.12 86 MET A O 1
ATOM 640 N N . VAL A 1 87 ? 24.382 -5.064 -14.050 1.00 97.81 87 VAL A N 1
ATOM 641 C CA . VAL A 1 87 ? 23.859 -6.349 -14.514 1.00 97.81 87 VAL A CA 1
ATOM 642 C C . VAL A 1 87 ? 23.374 -6.230 -15.969 1.00 97.81 87 VAL A C 1
ATOM 644 O O . VAL A 1 87 ? 22.558 -5.354 -16.269 1.00 97.81 87 VAL A O 1
ATOM 647 N N . PRO A 1 88 ? 23.862 -7.074 -16.901 1.00 97.94 88 PRO A N 1
ATOM 648 C CA . PRO A 1 88 ? 23.377 -7.098 -18.283 1.00 97.94 88 PRO A CA 1
ATOM 649 C C . PRO A 1 88 ? 21.912 -7.541 -18.389 1.00 97.94 88 PRO A C 1
ATOM 651 O O . PRO A 1 88 ? 21.465 -8.371 -17.600 1.00 97.94 88 PRO A O 1
ATOM 654 N N . CYS A 1 89 ? 21.199 -7.052 -19.412 1.00 97.81 89 CYS A N 1
ATOM 655 C CA . CYS A 1 89 ? 19.796 -7.400 -19.671 1.00 97.81 89 CYS A CA 1
ATOM 656 C C . CYS A 1 89 ? 19.570 -8.916 -19.752 1.00 97.81 89 CYS A C 1
ATOM 658 O O . CYS A 1 89 ? 18.684 -9.425 -19.076 1.00 97.81 89 CYS A O 1
ATOM 660 N N . ASP A 1 90 ? 20.392 -9.638 -20.517 1.00 97.62 90 ASP A N 1
ATOM 661 C CA . ASP A 1 90 ? 20.221 -11.083 -20.720 1.00 97.62 90 ASP A CA 1
ATOM 662 C C . ASP A 1 90 ? 20.258 -11.840 -19.389 1.00 97.62 90 ASP A C 1
ATOM 664 O O . ASP A 1 90 ? 19.326 -12.564 -19.060 1.00 97.62 90 ASP A O 1
ATOM 668 N N . LYS A 1 91 ? 21.254 -11.538 -18.545 1.00 98.00 91 LYS A N 1
ATOM 669 C CA . LYS A 1 91 ? 21.379 -12.129 -17.207 1.00 98.00 91 LYS A CA 1
ATOM 670 C C . LYS A 1 91 ? 20.173 -11.816 -16.316 1.00 98.00 91 LYS A C 1
ATOM 672 O O . LYS A 1 91 ? 19.747 -12.678 -15.557 1.00 98.00 91 LYS A O 1
ATOM 677 N N . ILE A 1 92 ? 19.640 -10.593 -16.377 1.00 98.19 92 ILE A N 1
ATOM 678 C CA . ILE A 1 92 ? 18.440 -10.222 -15.611 1.00 98.19 92 ILE A CA 1
ATOM 679 C C . ILE A 1 92 ? 17.266 -11.109 -16.029 1.00 98.19 92 ILE A C 1
ATOM 681 O O . ILE A 1 92 ? 16.595 -11.687 -15.178 1.00 98.19 92 ILE A O 1
ATOM 685 N N . LEU A 1 93 ? 17.024 -11.221 -17.334 1.00 97.94 93 LEU A N 1
ATOM 686 C CA . LEU A 1 93 ? 15.874 -11.943 -17.874 1.00 97.94 93 LEU A CA 1
ATOM 687 C C . LEU A 1 93 ? 15.997 -13.461 -17.723 1.00 97.94 93 LEU A C 1
ATOM 689 O O . LEU A 1 93 ? 14.984 -14.124 -17.497 1.00 97.94 93 LEU A O 1
ATOM 693 N N . ASP A 1 94 ? 17.212 -13.999 -17.804 1.00 97.88 94 ASP A N 1
ATOM 694 C CA . ASP A 1 94 ? 17.484 -15.412 -17.552 1.00 97.88 94 ASP A CA 1
ATOM 695 C C . ASP A 1 94 ? 17.129 -15.772 -16.109 1.00 97.88 94 ASP A C 1
ATOM 697 O O . ASP A 1 94 ? 16.323 -16.675 -15.895 1.00 97.88 94 ASP A O 1
ATOM 701 N N . VAL A 1 95 ? 17.596 -14.993 -15.125 1.00 97.38 95 VAL A N 1
ATOM 702 C CA . VAL A 1 95 ? 17.283 -15.266 -13.712 1.00 97.38 95 VAL A CA 1
ATOM 703 C C . VAL A 1 95 ? 15.797 -15.077 -13.406 1.00 97.38 95 VAL A C 1
ATOM 705 O O . VAL A 1 95 ? 15.218 -15.883 -12.684 1.00 97.38 95 VAL A O 1
ATOM 708 N N . VAL A 1 96 ? 15.138 -14.067 -13.987 1.00 97.00 96 VAL A N 1
ATOM 709 C CA . VAL A 1 96 ? 13.676 -13.896 -13.853 1.00 97.00 96 VAL A CA 1
ATOM 710 C C . VAL A 1 96 ? 12.928 -15.154 -14.301 1.00 97.00 96 VAL A C 1
ATOM 712 O O . VAL A 1 96 ? 11.925 -15.517 -13.689 1.00 97.00 96 VAL A O 1
ATOM 715 N N . ARG A 1 97 ? 13.408 -15.829 -15.351 1.00 94.94 97 ARG A N 1
ATOM 716 C CA . ARG A 1 97 ? 12.803 -17.062 -15.861 1.00 94.94 97 ARG A CA 1
ATOM 717 C C . ARG A 1 97 ? 13.170 -18.282 -15.017 1.00 94.94 97 ARG A C 1
ATOM 719 O O . ARG A 1 97 ? 12.286 -19.067 -14.701 1.00 94.94 97 ARG A O 1
ATOM 726 N N . GLU A 1 98 ? 14.443 -18.444 -14.669 1.00 95.69 98 GLU A N 1
ATOM 727 C CA . GLU A 1 98 ? 14.944 -19.581 -13.882 1.00 95.69 98 GLU A CA 1
ATOM 728 C C . GLU A 1 98 ? 14.301 -19.645 -12.494 1.00 95.69 98 GLU A C 1
ATOM 730 O O . GLU A 1 98 ? 13.907 -20.715 -12.035 1.00 95.69 98 GLU A O 1
ATOM 735 N N . GLU A 1 99 ? 14.127 -18.489 -11.858 1.00 91.25 99 GLU A N 1
ATOM 736 C CA . GLU A 1 99 ? 13.575 -18.377 -10.507 1.00 91.25 99 GLU A CA 1
ATOM 737 C C . GLU A 1 99 ? 12.051 -18.203 -10.494 1.00 91.25 99 GLU A C 1
ATOM 739 O O . GLU A 1 99 ? 11.471 -18.050 -9.421 1.00 91.25 99 GLU A O 1
ATOM 744 N N . ASN A 1 100 ? 11.401 -18.229 -11.667 1.00 88.75 100 ASN A N 1
ATOM 745 C CA . ASN A 1 100 ? 9.970 -17.955 -11.841 1.00 88.75 100 ASN A CA 1
ATOM 746 C C . ASN A 1 100 ? 9.528 -16.691 -11.086 1.00 88.75 100 ASN A C 1
ATOM 748 O O . ASN A 1 100 ? 8.578 -16.719 -10.308 1.00 88.75 100 ASN A O 1
ATOM 752 N N . ALA A 1 101 ? 10.257 -15.590 -11.279 1.00 90.69 101 ALA A N 1
ATOM 753 C CA . ALA A 1 101 ? 10.038 -14.379 -10.503 1.00 90.69 101 ALA A CA 1
ATOM 754 C C . ALA A 1 101 ? 8.644 -13.788 -10.750 1.00 90.69 101 ALA A C 1
ATOM 756 O O . ALA A 1 101 ? 8.199 -13.679 -11.891 1.00 90.69 101 ALA A O 1
ATOM 757 N N . ASP A 1 102 ? 7.993 -13.325 -9.689 1.00 87.31 102 ASP A N 1
ATOM 758 C CA . ASP A 1 102 ? 6.695 -12.655 -9.757 1.00 87.31 102 ASP A CA 1
ATOM 759 C C . ASP A 1 102 ? 6.837 -11.174 -10.108 1.00 87.31 102 ASP A C 1
ATOM 761 O O . ASP A 1 102 ? 5.904 -10.569 -10.628 1.00 87.31 102 ASP A O 1
ATOM 765 N N . ILE A 1 103 ? 7.989 -10.562 -9.807 1.00 93.12 103 ILE A N 1
ATOM 766 C CA . ILE A 1 103 ? 8.262 -9.139 -10.038 1.00 93.12 103 ILE A CA 1
ATOM 767 C C . ILE A 1 103 ? 9.727 -8.946 -10.447 1.00 93.12 103 ILE A C 1
ATOM 769 O O . ILE A 1 103 ? 10.632 -9.493 -9.815 1.00 93.12 103 ILE A O 1
ATOM 773 N N . LEU A 1 104 ? 9.973 -8.095 -11.451 1.00 97.06 104 LEU A N 1
ATOM 774 C CA . LEU A 1 104 ? 11.308 -7.573 -11.759 1.00 97.06 104 LEU A CA 1
ATOM 775 C C . LEU A 1 104 ? 11.412 -6.101 -11.344 1.00 97.06 104 LEU A C 1
ATOM 777 O O . LEU A 1 104 ? 10.619 -5.277 -11.791 1.00 97.06 104 LEU A O 1
ATOM 781 N N . GLY A 1 105 ? 12.418 -5.749 -10.545 1.00 96.88 105 GLY A N 1
ATOM 782 C CA . GLY A 1 105 ? 12.759 -4.373 -10.197 1.00 96.88 105 GLY A CA 1
ATOM 783 C C . GLY A 1 105 ? 14.112 -3.935 -10.750 1.00 96.88 105 GLY A C 1
ATOM 784 O O . GLY A 1 105 ? 15.131 -4.593 -10.542 1.00 96.88 105 GLY A O 1
ATOM 785 N N . LEU A 1 106 ? 14.130 -2.783 -11.421 1.00 97.56 106 LEU A N 1
ATOM 786 C CA . LEU A 1 106 ? 15.340 -2.161 -11.951 1.00 97.56 106 LEU A CA 1
ATOM 787 C C . LEU A 1 106 ? 15.695 -0.895 -11.175 1.00 97.56 106 LEU A C 1
ATOM 789 O O . LEU A 1 106 ? 14.841 -0.040 -10.927 1.00 97.56 106 LEU A O 1
ATOM 793 N N . SER A 1 107 ? 16.980 -0.757 -10.857 1.00 96.06 107 SER A N 1
ATOM 794 C CA . SER A 1 107 ? 17.550 0.415 -10.196 1.00 96.06 107 SER A CA 1
ATOM 795 C C . SER A 1 107 ? 18.548 1.142 -11.097 1.00 96.06 107 SER A C 1
ATOM 797 O O . SER A 1 107 ? 19.307 0.509 -11.836 1.00 96.06 107 SER A O 1
ATOM 799 N N . GLY A 1 108 ? 18.554 2.475 -11.033 1.00 93.75 108 GLY A N 1
ATOM 800 C CA . GLY A 1 108 ? 19.532 3.322 -11.714 1.00 93.75 108 GLY A CA 1
ATOM 801 C C . GLY A 1 108 ? 19.671 4.704 -11.072 1.00 93.75 108 GLY A C 1
ATOM 802 O O . GLY A 1 108 ? 18.684 5.342 -10.707 1.00 93.75 108 GLY A O 1
ATOM 803 N N . LEU A 1 109 ? 20.907 5.174 -10.931 1.00 92.50 109 LEU A N 1
ATOM 804 C CA . LEU A 1 109 ? 21.269 6.478 -10.385 1.00 92.50 109 LEU A CA 1
ATOM 805 C C . LEU A 1 109 ? 21.705 7.474 -11.460 1.00 92.50 109 LEU A C 1
ATOM 807 O O . LEU A 1 109 ? 21.533 8.671 -11.263 1.00 92.50 109 LEU A O 1
ATOM 811 N N . ILE A 1 110 ? 22.283 7.023 -12.576 1.00 92.56 110 ILE A N 1
ATOM 812 C CA . ILE A 1 110 ? 22.826 7.921 -13.608 1.00 92.56 110 ILE A CA 1
ATOM 813 C C . ILE A 1 110 ? 21.929 7.986 -14.850 1.00 92.56 110 ILE A C 1
ATOM 815 O O . ILE A 1 110 ? 21.079 7.131 -15.084 1.00 92.56 110 ILE A O 1
ATOM 819 N N . THR A 1 111 ? 22.072 9.040 -15.656 1.00 91.25 111 THR A N 1
ATOM 820 C CA . THR A 1 111 ? 21.230 9.253 -16.848 1.00 91.25 111 THR A CA 1
ATOM 821 C C . THR A 1 111 ? 21.341 8.129 -17.894 1.00 91.25 111 THR A C 1
ATOM 823 O O . THR A 1 111 ? 20.303 7.757 -18.443 1.00 91.25 111 THR A O 1
ATOM 826 N N . PRO A 1 112 ? 22.528 7.541 -18.177 1.00 93.44 112 PRO A N 1
ATOM 827 C CA . PRO A 1 112 ? 22.642 6.397 -19.089 1.00 93.44 112 PRO A CA 1
ATOM 828 C C . PRO A 1 112 ? 21.783 5.189 -18.695 1.00 93.44 112 PRO A C 1
ATOM 830 O O . PRO A 1 112 ? 21.261 4.506 -19.575 1.00 93.44 112 PRO A O 1
ATOM 833 N N . SER A 1 113 ? 21.559 4.981 -17.395 1.00 94.81 113 SER A N 1
ATOM 834 C CA . SER A 1 113 ? 20.758 3.882 -16.844 1.00 94.81 113 SER A CA 1
ATOM 835 C C . SER A 1 113 ? 19.314 3.895 -17.348 1.00 94.81 113 SER A C 1
ATOM 837 O O . SER A 1 113 ? 18.701 2.844 -17.505 1.00 94.81 113 SER A O 1
ATOM 839 N N . LEU A 1 114 ? 18.775 5.072 -17.682 1.00 94.88 114 LEU A N 1
ATOM 840 C CA . LEU A 1 114 ? 17.430 5.197 -18.247 1.00 94.88 114 LEU A CA 1
ATOM 841 C C . LEU A 1 114 ? 17.308 4.512 -19.615 1.00 94.88 114 LEU A C 1
ATOM 843 O O . LEU A 1 114 ? 16.290 3.886 -19.900 1.00 94.88 114 LEU A O 1
ATOM 847 N N . ASN A 1 115 ? 18.345 4.591 -20.454 1.00 95.31 115 ASN A N 1
ATOM 848 C CA . ASN A 1 115 ? 18.342 3.920 -21.755 1.00 95.31 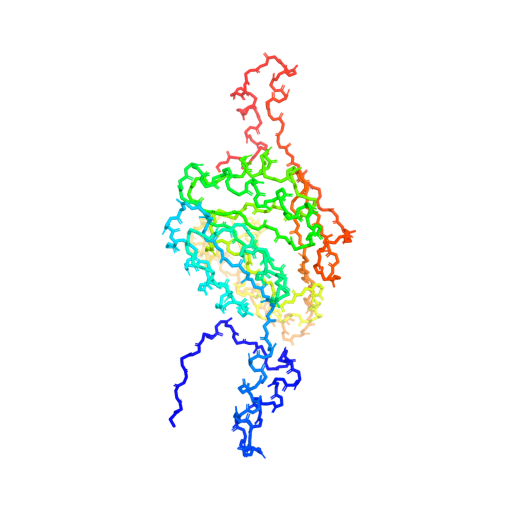115 ASN A CA 1
ATOM 849 C C . ASN A 1 115 ? 18.401 2.398 -21.595 1.00 95.31 115 ASN A C 1
ATOM 851 O O . ASN A 1 115 ? 17.710 1.685 -22.319 1.00 95.31 115 ASN A O 1
ATOM 855 N N . GLU A 1 116 ? 19.164 1.912 -20.615 1.00 97.38 116 GLU A N 1
ATOM 856 C CA . GLU A 1 116 ? 19.219 0.486 -20.285 1.00 97.38 116 GLU A CA 1
ATOM 857 C C . GLU A 1 116 ? 17.864 -0.017 -19.768 1.00 97.38 116 GLU A C 1
ATOM 859 O O . GLU A 1 116 ? 17.399 -1.064 -20.201 1.00 97.38 116 GLU A O 1
ATOM 864 N N . MET A 1 117 ? 17.148 0.753 -18.941 1.00 97.69 117 MET A N 1
ATOM 865 C CA . MET A 1 117 ? 15.790 0.384 -18.504 1.00 97.69 117 MET A CA 1
ATOM 866 C C . MET A 1 117 ? 14.792 0.296 -19.671 1.00 97.69 117 MET A C 1
ATOM 868 O O . MET A 1 117 ? 13.959 -0.610 -19.708 1.00 97.69 117 MET A O 1
ATOM 872 N N . ILE A 1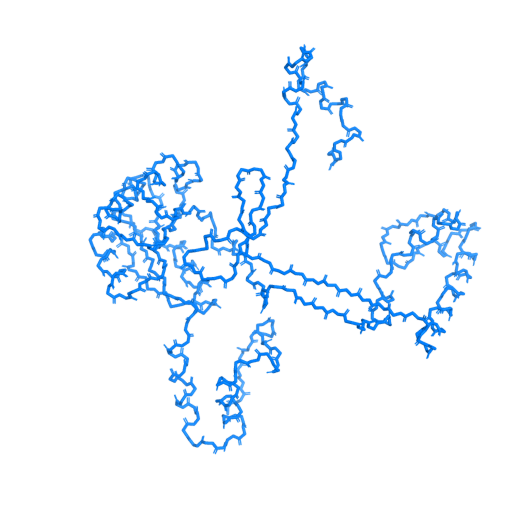 118 ? 14.879 1.208 -20.647 1.00 97.75 118 ILE A N 1
ATOM 873 C CA . ILE A 1 118 ? 14.073 1.146 -21.882 1.00 97.75 118 ILE A CA 1
ATOM 874 C C . ILE A 1 118 ? 14.422 -0.115 -22.683 1.00 97.75 118 ILE A C 1
ATOM 876 O O . ILE A 1 118 ? 13.530 -0.764 -23.238 1.00 97.75 118 ILE A O 1
ATOM 880 N N . HIS A 1 119 ? 15.711 -0.453 -22.756 1.00 98.12 119 HIS A N 1
ATOM 881 C CA . HIS A 1 119 ? 16.185 -1.646 -23.444 1.00 98.12 119 HIS A CA 1
ATOM 882 C C . HIS A 1 119 ? 15.650 -2.921 -22.784 1.00 98.12 119 HIS A C 1
ATOM 884 O O . HIS A 1 119 ? 15.044 -3.729 -23.484 1.00 98.12 119 HIS A O 1
ATOM 890 N N . VAL A 1 120 ? 15.754 -3.041 -21.455 1.00 98.19 120 VAL A N 1
ATOM 891 C CA . VAL A 1 120 ? 15.212 -4.180 -20.697 1.00 98.19 120 VAL A CA 1
ATOM 892 C C . VAL A 1 120 ? 13.709 -4.324 -20.928 1.00 98.19 120 VAL A C 1
ATOM 894 O O . VAL A 1 120 ? 13.259 -5.405 -21.284 1.00 98.19 120 VAL A O 1
ATOM 897 N N . ALA A 1 121 ? 12.927 -3.244 -20.826 1.00 97.88 121 ALA A N 1
ATOM 898 C CA . ALA A 1 121 ? 11.483 -3.301 -21.078 1.00 97.88 121 ALA A CA 1
ATOM 899 C C . ALA A 1 121 ? 11.147 -3.758 -22.512 1.00 97.88 121 ALA A C 1
ATOM 901 O O . ALA A 1 121 ? 10.233 -4.552 -22.723 1.00 97.88 121 ALA A O 1
ATOM 902 N N . THR A 1 122 ? 11.910 -3.287 -23.502 1.00 98.19 122 THR A N 1
ATOM 903 C CA . THR A 1 122 ? 11.745 -3.707 -24.904 1.00 98.19 122 THR A CA 1
ATOM 904 C C . THR A 1 122 ? 12.052 -5.197 -25.076 1.00 98.19 122 THR A C 1
ATOM 906 O O . THR A 1 122 ? 11.361 -5.897 -25.815 1.00 98.19 122 THR A O 1
ATOM 909 N N . GLU A 1 123 ? 13.074 -5.691 -24.383 1.00 98.31 123 GLU A N 1
ATOM 910 C CA . GLU A 1 123 ? 13.489 -7.088 -24.443 1.00 98.31 123 GLU A CA 1
ATOM 911 C C . GLU A 1 123 ? 12.518 -8.014 -23.697 1.00 98.31 123 GLU A C 1
ATOM 913 O O . GLU A 1 123 ? 12.201 -9.099 -24.186 1.00 98.31 123 GLU A O 1
ATOM 918 N N . MET A 1 124 ? 11.948 -7.550 -22.581 1.00 97.75 124 MET A N 1
ATOM 919 C CA . MET A 1 124 ? 10.859 -8.236 -21.884 1.00 97.75 124 MET A CA 1
ATOM 920 C C . MET A 1 124 ? 9.644 -8.445 -22.794 1.00 97.75 124 MET A C 1
ATOM 922 O O . MET A 1 124 ? 9.090 -9.544 -22.834 1.00 97.75 124 MET A O 1
ATOM 926 N N . GLU A 1 125 ? 9.251 -7.427 -23.566 1.00 96.38 125 GLU A N 1
ATOM 927 C CA . GLU A 1 125 ? 8.170 -7.554 -24.551 1.00 96.38 125 GLU A CA 1
ATOM 928 C C . GLU A 1 125 ? 8.550 -8.518 -25.679 1.00 96.38 125 GLU A C 1
ATOM 930 O O . GLU A 1 125 ? 7.768 -9.405 -26.029 1.00 96.38 125 GLU A O 1
ATOM 935 N N . ARG A 1 126 ? 9.770 -8.397 -26.224 1.00 97.81 126 ARG A N 1
ATOM 936 C CA . ARG A 1 126 ? 10.270 -9.276 -27.295 1.00 97.81 126 ARG A CA 1
ATOM 937 C C . ARG A 1 126 ? 10.229 -10.748 -26.885 1.00 97.81 126 ARG A C 1
ATOM 939 O O . ARG A 1 126 ? 9.844 -11.599 -27.687 1.00 97.81 126 ARG A O 1
ATOM 946 N N . GLN A 1 127 ? 10.604 -11.034 -25.641 1.00 96.62 127 GLN A N 1
ATOM 947 C CA . GLN A 1 127 ? 10.611 -12.374 -25.057 1.00 96.62 127 GLN A CA 1
ATOM 948 C C . GLN A 1 127 ? 9.278 -12.767 -24.395 1.00 96.62 127 GLN A C 1
ATOM 950 O O . GLN A 1 127 ? 9.176 -13.866 -23.853 1.00 96.62 127 GLN A O 1
ATOM 955 N N . LYS A 1 128 ? 8.246 -11.914 -24.484 1.00 94.38 128 LYS A N 1
ATOM 956 C CA . LYS A 1 128 ? 6.877 -12.155 -23.998 1.00 94.38 128 LYS A CA 1
ATOM 957 C C . LYS A 1 128 ? 6.781 -12.469 -22.502 1.00 94.38 128 LYS A C 1
ATOM 959 O O . LYS A 1 128 ? 6.010 -13.340 -22.100 1.00 94.38 128 LYS A O 1
ATOM 964 N N . PHE A 1 129 ? 7.535 -11.754 -21.675 1.00 92.12 129 PHE A N 1
ATOM 965 C CA . PHE A 1 129 ? 7.358 -11.839 -20.228 1.00 92.12 129 PHE A CA 1
ATOM 966 C C . PHE A 1 129 ? 5.954 -11.361 -19.812 1.00 92.12 129 PHE A C 1
ATOM 968 O O . PHE A 1 129 ? 5.329 -10.519 -20.464 1.00 92.12 129 PHE A O 1
ATOM 975 N N . SER A 1 130 ? 5.442 -11.936 -18.723 1.00 87.88 130 SER A N 1
ATOM 976 C CA . SER A 1 130 ? 4.158 -11.570 -18.107 1.00 87.88 130 SER A CA 1
ATOM 977 C C . SER A 1 130 ? 4.316 -10.812 -16.788 1.00 87.88 130 SER A C 1
ATOM 979 O O . SER A 1 130 ? 3.336 -10.279 -16.269 1.00 87.88 130 SER A O 1
ATOM 981 N N . VAL A 1 131 ? 5.535 -10.767 -16.249 1.00 88.94 131 VAL A N 1
ATOM 982 C CA . VAL A 1 131 ? 5.827 -10.220 -14.922 1.00 88.94 131 VAL A CA 1
ATOM 983 C C . VAL A 1 131 ? 5.781 -8.686 -14.943 1.00 88.94 131 VAL A C 1
ATOM 985 O O . VAL A 1 131 ? 6.244 -8.081 -15.913 1.00 88.94 131 VAL A O 1
ATOM 988 N N . PRO A 1 132 ? 5.231 -8.021 -13.919 1.00 89.69 132 PRO A N 1
ATOM 989 C CA . PRO A 1 132 ? 5.302 -6.572 -13.774 1.00 89.69 132 PRO A CA 1
ATOM 990 C C . PRO A 1 132 ? 6.755 -6.089 -13.639 1.00 89.69 132 PRO A C 1
ATOM 992 O O . PRO A 1 132 ? 7.611 -6.766 -13.064 1.00 89.69 132 PRO A O 1
ATOM 995 N N . LEU A 1 133 ? 7.011 -4.883 -14.148 1.00 95.12 133 LEU A N 1
ATOM 996 C CA . LEU A 1 133 ? 8.314 -4.220 -14.119 1.00 95.12 133 LEU A CA 1
ATOM 997 C C . LEU A 1 133 ? 8.270 -2.992 -13.200 1.00 95.12 133 LEU A C 1
ATOM 999 O O . LEU A 1 133 ? 7.560 -2.023 -13.479 1.00 95.12 133 LEU A O 1
ATOM 1003 N N . LEU A 1 134 ? 9.058 -3.005 -12.128 1.00 95.31 134 LEU A N 1
ATOM 1004 C CA . LEU A 1 134 ? 9.252 -1.869 -11.230 1.00 95.31 134 LEU A CA 1
ATOM 1005 C C . LEU A 1 134 ? 10.484 -1.061 -11.651 1.00 95.31 134 LEU A C 1
ATOM 1007 O O . LEU A 1 134 ? 11.560 -1.612 -11.871 1.00 95.31 134 LEU A O 1
ATOM 1011 N N . ILE A 1 135 ? 10.333 0.258 -11.733 1.00 95.50 135 ILE A N 1
ATOM 1012 C CA . ILE A 1 135 ? 11.394 1.200 -12.101 1.00 95.50 135 ILE A CA 1
ATOM 1013 C C . ILE A 1 135 ? 11.670 2.133 -10.924 1.00 95.50 135 ILE A C 1
ATOM 1015 O O . ILE A 1 135 ? 10.761 2.844 -10.485 1.00 95.50 135 ILE A O 1
ATOM 1019 N N . GLY A 1 136 ? 12.919 2.172 -10.457 1.00 93.31 136 GLY A N 1
ATOM 1020 C CA . GLY A 1 136 ? 13.348 3.040 -9.362 1.00 93.31 136 GLY A CA 1
ATOM 1021 C C . GLY A 1 136 ? 14.787 3.550 -9.487 1.00 93.31 136 GLY A C 1
ATOM 1022 O O . GLY A 1 136 ? 15.541 3.176 -10.385 1.00 93.31 136 GLY A O 1
ATOM 1023 N N . GLY A 1 137 ? 15.168 4.419 -8.548 1.00 90.62 137 GLY A N 1
ATOM 1024 C CA . GLY A 1 137 ? 16.481 5.070 -8.483 1.00 90.62 137 GLY A CA 1
ATOM 1025 C C . GLY A 1 137 ? 16.441 6.564 -8.842 1.00 90.62 137 GLY A C 1
ATOM 1026 O O . GLY A 1 137 ? 15.449 7.055 -9.381 1.00 90.62 137 GLY A O 1
ATOM 1027 N N . ALA A 1 138 ? 17.480 7.325 -8.483 1.00 88.69 138 ALA A N 1
ATOM 1028 C CA . ALA A 1 138 ? 17.382 8.791 -8.385 1.00 88.69 138 ALA A CA 1
ATOM 1029 C C . ALA A 1 138 ? 17.122 9.517 -9.716 1.00 88.69 138 ALA A C 1
ATOM 1031 O O . ALA A 1 138 ? 16.496 10.575 -9.718 1.00 88.69 138 ALA A O 1
ATOM 1032 N N . THR A 1 139 ? 17.575 8.971 -10.847 1.00 88.06 139 THR A N 1
ATOM 1033 C CA . THR A 1 139 ? 17.323 9.559 -12.177 1.00 88.06 139 THR A CA 1
ATOM 1034 C C . THR A 1 139 ? 15.970 9.179 -12.762 1.00 88.06 139 THR A C 1
ATOM 1036 O O . THR A 1 139 ? 15.549 9.751 -13.772 1.00 88.06 139 THR A O 1
ATOM 1039 N N . THR A 1 140 ? 15.265 8.231 -12.145 1.00 91.31 140 THR A N 1
ATOM 1040 C CA . THR A 1 140 ? 13.951 7.786 -12.607 1.00 91.31 140 THR A CA 1
ATOM 1041 C C . THR A 1 140 ? 12.847 8.728 -12.129 1.00 91.31 140 THR A C 1
ATOM 1043 O O . THR A 1 140 ? 12.931 9.363 -11.079 1.00 91.31 140 THR A O 1
ATOM 1046 N N . SER A 1 141 ? 11.783 8.856 -12.921 1.00 90.94 141 SER A N 1
ATOM 1047 C CA . SER A 1 141 ? 10.641 9.707 -12.581 1.00 90.94 141 SER A CA 1
ATOM 1048 C C . SER A 1 141 ? 9.354 9.164 -13.181 1.00 90.94 141 SER A C 1
ATOM 1050 O O . SER A 1 141 ? 9.369 8.566 -14.259 1.00 90.94 141 SER A O 1
ATOM 1052 N N . LYS A 1 142 ? 8.216 9.476 -12.547 1.00 88.00 142 LYS A N 1
ATOM 1053 C CA . LYS A 1 142 ? 6.877 9.107 -13.038 1.00 88.00 142 LYS A CA 1
ATOM 1054 C C . LYS A 1 142 ? 6.683 9.470 -14.514 1.00 88.00 142 LYS A C 1
ATOM 1056 O O . LYS A 1 142 ? 6.172 8.666 -15.290 1.00 88.00 142 LYS A O 1
ATOM 1061 N N . ARG A 1 143 ? 7.120 10.672 -14.912 1.00 88.38 143 ARG A N 1
ATOM 1062 C CA . ARG A 1 143 ? 6.996 11.165 -16.292 1.00 88.38 143 ARG A CA 1
ATOM 1063 C C . ARG A 1 143 ? 7.875 10.370 -17.257 1.00 88.38 143 ARG A C 1
ATOM 1065 O O . ARG A 1 143 ? 7.390 9.978 -18.313 1.00 88.38 143 ARG A O 1
ATOM 1072 N N . HIS A 1 144 ? 9.140 10.124 -16.913 1.00 90.19 144 HIS A N 1
ATOM 1073 C CA . HIS A 1 144 ? 10.032 9.355 -17.781 1.00 90.19 144 HIS A CA 1
ATOM 1074 C C . HIS A 1 144 ? 9.525 7.921 -17.968 1.00 90.19 144 HIS A C 1
ATOM 1076 O O . HIS A 1 144 ? 9.399 7.465 -19.104 1.00 90.19 144 HIS A O 1
ATOM 1082 N N . THR A 1 145 ? 9.154 7.247 -16.876 1.00 91.06 145 THR A N 1
ATOM 1083 C CA . THR A 1 145 ? 8.637 5.876 -16.914 1.00 91.06 145 THR A CA 1
ATOM 1084 C C . THR A 1 145 ? 7.391 5.776 -17.789 1.00 91.06 145 THR A C 1
ATOM 1086 O O . THR A 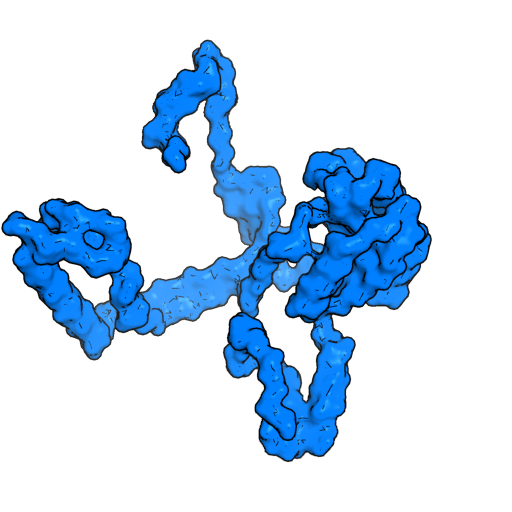1 145 ? 7.361 4.948 -18.695 1.00 91.06 145 THR A O 1
ATOM 1089 N N . ALA A 1 146 ? 6.412 6.668 -17.608 1.00 83.50 146 ALA A N 1
ATOM 1090 C CA . ALA A 1 146 ? 5.171 6.654 -18.384 1.00 83.50 146 ALA A CA 1
ATOM 1091 C C . ALA A 1 146 ? 5.374 6.937 -19.884 1.00 83.50 146 ALA A C 1
ATOM 1093 O O . ALA A 1 146 ? 4.663 6.385 -20.717 1.00 83.50 146 ALA A O 1
ATOM 1094 N N . VAL A 1 147 ? 6.331 7.799 -20.244 1.00 86.50 147 VAL A N 1
ATOM 1095 C CA . VAL A 1 147 ? 6.506 8.261 -21.634 1.00 86.50 147 VAL A CA 1
ATOM 1096 C C . VAL A 1 147 ? 7.500 7.405 -22.421 1.00 86.50 147 VAL A C 1
ATOM 1098 O O . VAL A 1 147 ? 7.375 7.286 -23.639 1.00 86.50 147 VAL A O 1
ATOM 1101 N N . LYS A 1 148 ? 8.524 6.848 -21.765 1.00 92.88 148 LYS A N 1
ATOM 1102 C CA . LYS A 1 148 ? 9.653 6.198 -22.449 1.00 92.88 148 LYS A CA 1
ATOM 1103 C C . LYS A 1 148 ? 9.751 4.698 -22.208 1.00 92.88 148 LYS A C 1
ATOM 1105 O O . LYS A 1 148 ? 10.146 3.998 -23.136 1.00 92.88 148 LYS A O 1
ATOM 1110 N N . ILE A 1 149 ? 9.384 4.220 -21.018 1.00 93.75 149 ILE A N 1
ATOM 1111 C CA . ILE A 1 149 ? 9.546 2.811 -20.629 1.00 93.75 149 ILE A CA 1
ATOM 1112 C C . ILE A 1 149 ? 8.227 2.053 -20.797 1.00 93.75 149 ILE A C 1
ATOM 1114 O O . ILE A 1 149 ? 8.178 1.087 -21.549 1.00 93.75 149 ILE A O 1
ATOM 1118 N N . ALA A 1 150 ? 7.145 2.525 -20.171 1.00 89.69 150 ALA A N 1
ATOM 1119 C CA . ALA A 1 150 ? 5.840 1.859 -20.176 1.00 89.69 150 ALA A CA 1
ATOM 1120 C C . ALA A 1 150 ? 5.298 1.529 -21.583 1.00 89.69 150 ALA A C 1
ATOM 1122 O O . ALA A 1 150 ? 4.804 0.424 -21.770 1.00 89.69 150 ALA A O 1
ATOM 1123 N N . PRO A 1 151 ? 5.448 2.381 -22.620 1.00 92.25 151 PRO A N 1
ATOM 1124 C CA . PRO A 1 151 ? 4.973 2.037 -23.963 1.00 92.25 151 PRO A CA 1
ATOM 1125 C C . PRO A 1 151 ? 5.732 0.882 -24.636 1.00 92.25 151 PRO A C 1
ATOM 1127 O O . PRO A 1 151 ? 5.326 0.440 -25.708 1.00 92.25 151 PRO A O 1
ATOM 1130 N N . ARG A 1 152 ? 6.863 0.435 -24.071 1.00 94.31 152 ARG A N 1
ATOM 1131 C CA . ARG A 1 152 ? 7.698 -0.637 -24.633 1.00 94.31 152 ARG A CA 1
ATOM 1132 C C . ARG A 1 152 ? 7.324 -2.027 -24.142 1.00 94.31 152 ARG A C 1
ATOM 1134 O O . ARG A 1 152 ? 7.792 -2.982 -24.745 1.00 94.31 152 ARG A O 1
ATOM 1141 N N . TYR A 1 153 ? 6.510 -2.130 -23.094 1.00 93.88 153 TYR A N 1
ATOM 1142 C CA . TYR A 1 153 ? 6.149 -3.395 -22.468 1.00 93.88 153 TYR A CA 1
ATOM 1143 C C . TYR A 1 153 ? 4.671 -3.394 -22.087 1.00 93.88 153 TYR A C 1
ATOM 1145 O O . TYR A 1 153 ? 4.195 -2.468 -21.436 1.00 93.88 153 TYR A O 1
ATOM 1153 N N . ARG A 1 154 ? 3.922 -4.410 -22.528 1.00 84.19 154 ARG A N 1
ATOM 1154 C CA . ARG A 1 154 ? 2.457 -4.441 -22.378 1.00 84.19 154 ARG A CA 1
ATOM 1155 C C . ARG A 1 154 ? 1.988 -4.730 -20.957 1.00 84.19 154 ARG A C 1
ATOM 1157 O O . ARG A 1 154 ? 0.847 -4.405 -20.633 1.00 84.19 154 ARG A O 1
ATOM 1164 N N . GLN A 1 155 ? 2.813 -5.381 -20.141 1.00 88.38 155 GLN A N 1
ATOM 1165 C CA . GLN A 1 155 ? 2.475 -5.660 -18.744 1.00 88.38 155 GLN A CA 1
ATOM 1166 C C . GLN A 1 155 ? 2.695 -4.411 -17.877 1.00 88.38 155 GLN A C 1
ATOM 1168 O O . GLN A 1 155 ? 3.295 -3.438 -18.340 1.00 88.38 155 GLN A O 1
ATOM 1173 N N . PRO A 1 156 ? 2.216 -4.395 -16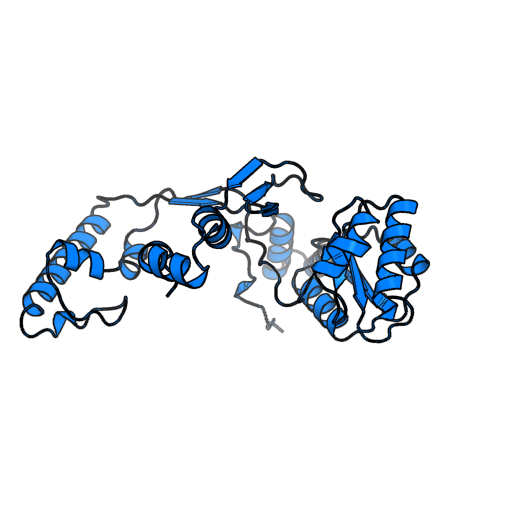.620 1.00 85.75 156 PRO A N 1
ATOM 1174 C CA . PRO A 1 156 ? 2.355 -3.225 -15.762 1.00 85.75 156 PRO A CA 1
ATOM 1175 C C . PRO A 1 156 ? 3.815 -2.775 -15.604 1.00 85.75 156 PRO A C 1
ATOM 1177 O O . PRO A 1 156 ? 4.660 -3.534 -15.133 1.00 85.75 156 PRO A O 1
ATOM 1180 N N . VAL A 1 157 ? 4.088 -1.515 -15.958 1.00 89.06 157 VAL A N 1
ATOM 1181 C CA . VAL A 1 157 ? 5.358 -0.826 -15.687 1.00 89.06 157 VAL A CA 1
ATOM 1182 C C . VAL A 1 157 ? 5.102 0.265 -14.658 1.00 89.06 157 VAL A C 1
ATOM 1184 O O . VAL A 1 157 ? 4.391 1.234 -14.930 1.00 89.06 157 VAL A O 1
ATOM 1187 N N . ILE A 1 158 ? 5.676 0.113 -13.469 1.00 88.44 158 ILE A N 1
ATOM 1188 C CA . ILE A 1 158 ? 5.344 0.929 -12.303 1.00 88.44 158 ILE A CA 1
ATOM 1189 C C . ILE A 1 158 ? 6.586 1.692 -11.859 1.00 88.44 158 ILE A C 1
ATOM 1191 O O . ILE A 1 158 ? 7.631 1.114 -11.576 1.00 88.44 158 ILE A O 1
ATOM 1195 N N . TYR A 1 159 ? 6.469 3.014 -11.783 1.00 91.75 159 TYR A N 1
ATOM 1196 C CA . TYR A 1 159 ? 7.485 3.844 -11.145 1.00 91.75 159 TYR A CA 1
ATOM 1197 C C . TYR A 1 159 ? 7.317 3.788 -9.625 1.00 91.75 159 TYR A C 1
ATOM 1199 O O . TYR A 1 159 ? 6.244 4.127 -9.121 1.00 91.75 159 TYR A O 1
ATOM 1207 N N . VAL A 1 160 ? 8.379 3.408 -8.913 1.00 87.31 160 VAL A N 1
ATOM 1208 C CA . VAL A 1 160 ? 8.404 3.313 -7.450 1.00 87.31 160 VAL A CA 1
ATOM 1209 C C . VAL A 1 160 ? 9.335 4.402 -6.906 1.00 87.31 160 VAL A C 1
ATOM 1211 O O . VAL A 1 160 ? 10.554 4.283 -7.039 1.00 87.31 160 VAL A O 1
ATOM 1214 N N . PRO A 1 161 ? 8.788 5.493 -6.334 1.00 81.00 161 PRO A N 1
ATOM 1215 C CA . PRO A 1 161 ? 9.595 6.633 -5.904 1.00 81.00 161 PRO A CA 1
ATOM 1216 C C . PRO A 1 161 ? 10.399 6.366 -4.628 1.00 81.00 161 PRO A C 1
ATOM 1218 O O . PRO A 1 161 ? 11.427 7.005 -4.428 1.00 81.00 161 PRO A O 1
ATOM 1221 N N . ASP A 1 162 ? 9.927 5.475 -3.753 1.00 73.81 162 ASP A N 1
ATOM 1222 C CA . ASP A 1 162 ? 10.515 5.253 -2.432 1.00 73.81 162 ASP A CA 1
ATOM 1223 C C . ASP A 1 162 ? 10.170 3.852 -1.908 1.00 73.81 162 ASP A C 1
ATOM 1225 O O . ASP A 1 162 ? 9.014 3.433 -1.974 1.00 73.81 162 ASP A O 1
ATOM 1229 N N . ALA A 1 163 ? 11.168 3.154 -1.365 1.00 64.44 163 ALA A N 1
ATOM 1230 C CA . ALA A 1 163 ? 11.023 1.856 -0.707 1.00 64.44 163 ALA A CA 1
ATOM 1231 C C . ALA A 1 163 ? 10.179 1.930 0.575 1.00 64.44 163 ALA A C 1
ATOM 1233 O O . ALA A 1 163 ? 9.518 0.965 0.945 1.00 64.44 163 ALA A O 1
ATOM 1234 N N . SER A 1 164 ? 10.223 3.077 1.260 1.00 59.88 164 SER A N 1
ATOM 1235 C CA . SER A 1 164 ? 9.541 3.319 2.534 1.00 59.88 164 SER A CA 1
ATOM 1236 C C . SER A 1 164 ? 8.065 3.681 2.371 1.00 59.88 164 SER A C 1
ATOM 1238 O O . SER A 1 164 ? 7.299 3.590 3.326 1.00 59.88 164 SER A O 1
ATOM 1240 N N . LYS A 1 165 ? 7.640 4.051 1.156 1.00 56.47 165 LYS A N 1
ATOM 1241 C CA . LYS A 1 165 ? 6.232 4.288 0.811 1.00 56.47 165 LYS A CA 1
ATOM 1242 C C . LYS A 1 165 ? 5.579 3.006 0.299 1.00 56.47 165 LYS A C 1
ATOM 1244 O O . LYS A 1 165 ? 4.949 3.002 -0.758 1.00 56.47 165 LYS A O 1
ATOM 1249 N N . SER A 1 166 ? 5.749 1.912 1.035 1.00 53.81 166 SER A N 1
ATOM 1250 C CA . SER A 1 166 ? 4.929 0.724 0.844 1.00 53.81 166 SER A CA 1
ATOM 1251 C C . SER A 1 166 ? 3.509 1.044 1.307 1.00 53.81 166 SER A C 1
ATOM 1253 O O . SER A 1 166 ? 3.289 1.615 2.377 1.00 53.81 166 SER A O 1
ATOM 1255 N N . VAL A 1 167 ? 2.519 0.731 0.471 1.00 54.78 167 VAL A N 1
ATOM 1256 C CA . VAL A 1 167 ? 1.136 0.711 0.947 1.00 54.78 167 VAL A CA 1
ATOM 1257 C C . VAL A 1 167 ? 1.045 -0.508 1.850 1.00 54.78 167 VAL A C 1
ATOM 1259 O O . VAL A 1 167 ? 1.331 -1.619 1.403 1.00 54.78 167 VAL A O 1
ATOM 1262 N N . VAL A 1 168 ? 0.716 -0.295 3.122 1.00 55.25 168 VAL A N 1
ATOM 1263 C CA . VAL A 1 168 ? 0.532 -1.395 4.070 1.00 55.25 168 VAL A CA 1
ATOM 1264 C C . VAL A 1 168 ? -0.553 -2.306 3.509 1.00 55.25 168 VAL A C 1
ATOM 1266 O O . VAL A 1 168 ? -1.649 -1.839 3.194 1.00 55.25 168 VAL A O 1
ATOM 1269 N N . VAL A 1 169 ? -0.235 -3.588 3.344 1.00 62.56 169 VAL A N 1
ATOM 1270 C CA . VAL A 1 169 ? -1.224 -4.582 2.931 1.00 62.56 169 VAL A CA 1
ATOM 1271 C C . VAL A 1 169 ? -2.183 -4.769 4.109 1.00 62.56 169 VAL A C 1
ATOM 1273 O O . VAL A 1 169 ? -1.723 -5.094 5.207 1.00 62.56 169 VAL A O 1
ATOM 1276 N N . PRO A 1 170 ? -3.494 -4.521 3.936 1.00 66.62 170 PRO A N 1
ATOM 1277 C CA . PRO A 1 170 ? -4.462 -4.801 4.986 1.00 66.62 170 PRO A CA 1
ATOM 1278 C C . PRO A 1 170 ? -4.389 -6.277 5.388 1.00 66.62 170 PRO A C 1
ATOM 1280 O O . PRO A 1 170 ? -4.215 -7.140 4.532 1.00 66.62 170 PRO A O 1
ATOM 1283 N N . GLN A 1 171 ? -4.568 -6.578 6.675 1.00 70.62 171 GLN A N 1
ATOM 1284 C CA . GLN A 1 171 ? -4.546 -7.963 7.174 1.00 70.62 171 GLN A CA 1
ATOM 1285 C C . GLN A 1 171 ? -5.658 -8.842 6.573 1.00 70.62 171 GLN A C 1
ATOM 1287 O O . GLN A 1 171 ? -5.586 -10.062 6.648 1.00 70.62 171 GLN A O 1
ATOM 1292 N N . PHE A 1 172 ? -6.693 -8.232 5.990 1.00 76.56 172 PHE A N 1
ATOM 1293 C CA . PHE A 1 172 ? -7.752 -8.921 5.264 1.00 76.56 172 PHE A CA 1
ATOM 1294 C C . PHE A 1 172 ? -8.224 -8.077 4.079 1.00 76.56 172 PHE A C 1
ATOM 1296 O O . PHE A 1 172 ? -8.166 -6.846 4.119 1.00 76.56 172 PHE A O 1
ATOM 1303 N N . LEU A 1 173 ? -8.751 -8.743 3.055 1.00 79.12 173 LEU A N 1
ATOM 1304 C CA . LEU A 1 173 ? -9.476 -8.128 1.945 1.00 79.12 173 LEU A CA 1
ATOM 1305 C C . LEU A 1 173 ? -10.948 -8.562 1.985 1.00 79.12 173 LEU A C 1
ATOM 1307 O O . LEU A 1 173 ? -11.295 -9.596 2.552 1.00 79.12 173 LEU A O 1
ATOM 1311 N N . GLY A 1 174 ? -11.828 -7.752 1.404 1.00 81.81 174 GLY A N 1
ATOM 1312 C CA . GLY A 1 174 ? -13.276 -7.933 1.459 1.00 81.81 174 GLY A CA 1
ATOM 1313 C C . GLY A 1 174 ? -13.924 -7.258 2.669 1.00 81.81 174 GLY A C 1
ATOM 1314 O O . GLY A 1 174 ? -13.351 -6.359 3.286 1.00 81.81 174 GLY A O 1
ATOM 1315 N N . ASN A 1 175 ? -15.160 -7.662 2.973 1.00 88.06 175 ASN A N 1
ATOM 1316 C CA . ASN A 1 175 ? -15.982 -7.054 4.020 1.00 88.06 175 ASN A CA 1
ATOM 1317 C C . ASN A 1 175 ? -15.842 -7.794 5.350 1.00 88.06 175 ASN A C 1
ATOM 1319 O O . ASN A 1 175 ? -16.081 -8.998 5.421 1.00 88.06 175 ASN A O 1
ATOM 1323 N N . LYS A 1 176 ? -15.584 -7.047 6.423 1.00 87.25 176 LYS A N 1
ATOM 1324 C CA . LYS A 1 176 ? -15.713 -7.507 7.805 1.00 87.25 176 LYS A CA 1
ATOM 1325 C C . LYS A 1 176 ? -16.923 -6.833 8.443 1.00 87.25 176 LYS A C 1
ATOM 1327 O O . LYS A 1 176 ? -17.017 -5.605 8.475 1.00 87.25 176 LYS A O 1
ATOM 1332 N N . ILE A 1 177 ? -17.860 -7.650 8.919 1.00 92.75 177 ILE A N 1
ATOM 1333 C CA . ILE A 1 177 ? -19.121 -7.194 9.510 1.00 92.75 177 ILE A CA 1
ATOM 1334 C C . ILE A 1 177 ? -19.017 -7.274 11.032 1.00 92.75 177 ILE A C 1
ATOM 1336 O O . ILE A 1 177 ? -18.633 -8.303 11.584 1.00 92.75 177 ILE A O 1
ATOM 1340 N N . PHE A 1 178 ? -19.396 -6.192 11.705 1.00 91.19 178 PHE A N 1
ATOM 1341 C CA . PHE A 1 178 ? -19.517 -6.112 13.153 1.00 91.19 178 PHE A CA 1
ATOM 1342 C C . PHE A 1 178 ? -21.001 -6.050 13.516 1.00 91.19 178 PHE A C 1
ATOM 1344 O O . PHE A 1 178 ? -21.677 -5.052 13.259 1.00 91.19 178 PHE A O 1
ATOM 1351 N N . HIS A 1 179 ? -21.520 -7.142 14.075 1.00 87.25 179 HIS A N 1
ATOM 1352 C CA . HIS A 1 179 ? -22.939 -7.265 14.416 1.00 87.25 179 HIS A CA 1
ATOM 1353 C C . HIS A 1 179 ? -23.300 -6.690 15.787 1.00 87.25 179 HIS A C 1
ATOM 1355 O O . HIS A 1 179 ? -24.458 -6.330 15.987 1.00 87.25 179 HIS A O 1
ATOM 1361 N N . ASP A 1 180 ? -22.340 -6.629 16.708 1.00 85.88 180 ASP A N 1
ATOM 1362 C CA . ASP A 1 180 ? -22.573 -6.212 18.090 1.00 85.88 180 ASP A CA 1
ATOM 1363 C C . ASP A 1 180 ? -21.316 -5.526 18.641 1.00 85.88 180 ASP A C 1
ATOM 1365 O O . ASP A 1 180 ? -20.495 -6.132 19.326 1.00 85.88 180 ASP A O 1
ATOM 1369 N N . VAL A 1 181 ? -21.096 -4.275 18.230 1.00 89.12 181 VAL A N 1
ATOM 1370 C CA . VAL A 1 181 ? -19.975 -3.474 18.739 1.00 89.12 181 VAL A CA 1
ATOM 1371 C C . VAL A 1 181 ? -20.310 -3.029 20.159 1.00 89.12 181 VAL A C 1
ATOM 1373 O O . VAL A 1 181 ? -21.376 -2.454 20.388 1.00 89.12 181 VAL A O 1
ATOM 1376 N N . ASN A 1 182 ? -19.397 -3.273 21.101 1.00 89.88 182 ASN A N 1
ATOM 1377 C CA . ASN A 1 182 ? -19.592 -2.879 22.490 1.00 89.88 182 ASN A CA 1
ATOM 1378 C C . ASN A 1 182 ? -19.670 -1.347 22.600 1.00 89.88 182 ASN A C 1
ATOM 1380 O O . ASN A 1 182 ? -18.699 -0.645 22.324 1.00 89.88 182 ASN A O 1
ATOM 1384 N N . ILE A 1 183 ? -20.830 -0.826 23.009 1.00 90.75 183 ILE A N 1
ATOM 1385 C CA . ILE A 1 183 ? -21.062 0.619 23.142 1.00 90.75 183 ILE A CA 1
ATOM 1386 C C . ILE A 1 183 ? -20.141 1.229 24.200 1.00 90.75 183 ILE A C 1
ATOM 1388 O O . ILE A 1 183 ? -19.700 2.363 24.027 1.00 90.75 183 ILE A O 1
ATOM 1392 N N . GLU A 1 184 ? -19.793 0.480 25.247 1.00 91.38 184 GLU A N 1
ATOM 1393 C CA . GLU A 1 184 ? -18.862 0.935 26.282 1.00 91.38 184 GLU A CA 1
ATOM 1394 C C . GLU A 1 184 ? -17.491 1.307 25.692 1.00 91.38 184 GLU A C 1
ATOM 1396 O O . GLU A 1 184 ? -16.905 2.322 26.065 1.00 91.38 184 GLU A O 1
ATOM 1401 N N . GLU A 1 185 ? -17.022 0.561 24.686 1.00 90.38 185 GLU A N 1
ATOM 1402 C CA . GLU A 1 185 ? -15.770 0.851 23.976 1.00 90.38 185 GLU A CA 1
ATOM 1403 C C . GLU A 1 185 ? -15.869 2.087 23.071 1.00 90.38 185 GLU A C 1
ATOM 1405 O O . GLU A 1 185 ? -14.847 2.684 22.730 1.00 90.38 185 GLU A O 1
ATOM 1410 N N . LEU A 1 186 ? -17.086 2.498 22.694 1.00 91.50 186 LEU A N 1
ATOM 1411 C CA . LEU A 1 186 ? -17.336 3.674 21.858 1.00 91.50 186 LEU A CA 1
ATOM 1412 C C . LEU A 1 186 ? -17.422 4.972 22.668 1.00 91.50 186 LEU A C 1
ATOM 1414 O O . LEU A 1 186 ? -17.101 6.031 22.129 1.00 91.50 186 LEU A O 1
ATOM 1418 N N . VAL A 1 187 ? -17.816 4.916 23.948 1.00 90.56 187 VAL A N 1
ATOM 1419 C CA . VAL A 1 187 ? -17.978 6.105 24.811 1.00 90.56 187 VAL A CA 1
ATOM 1420 C C . VAL A 1 187 ? -16.731 7.008 24.825 1.00 90.56 187 VAL A C 1
ATOM 1422 O O . VAL A 1 187 ? -16.883 8.221 24.655 1.00 90.56 187 VAL A O 1
ATOM 1425 N N . PRO A 1 188 ? -15.491 6.483 24.929 1.00 89.50 188 PRO A N 1
ATOM 1426 C CA . PRO A 1 188 ? -14.283 7.311 24.887 1.00 89.50 188 PRO A CA 1
ATOM 1427 C C . PRO A 1 188 ? -14.039 8.043 23.556 1.00 89.50 188 PRO A C 1
ATOM 1429 O O . PRO A 1 188 ? -13.215 8.958 23.518 1.00 89.50 188 PRO A O 1
ATOM 1432 N N . TYR A 1 189 ? -14.716 7.641 22.475 1.00 89.69 189 TYR A N 1
ATOM 1433 C CA . TYR A 1 189 ? -14.589 8.222 21.134 1.00 89.69 189 TYR A CA 1
ATOM 1434 C C . TYR A 1 189 ? -15.692 9.237 20.804 1.00 89.69 189 TYR A C 1
ATOM 1436 O O . TYR A 1 189 ? -15.679 9.810 19.713 1.00 89.69 189 TYR A O 1
ATOM 1444 N N . ILE A 1 190 ? -16.638 9.482 21.717 1.00 89.31 190 ILE A N 1
ATOM 1445 C CA . ILE A 1 190 ? -17.685 10.488 21.523 1.00 89.31 190 ILE A CA 1
ATOM 1446 C C . ILE A 1 190 ? -17.056 11.887 21.512 1.00 89.31 190 ILE A C 1
ATOM 1448 O O . ILE A 1 190 ? -16.462 12.330 22.497 1.00 89.31 190 ILE A O 1
ATOM 1452 N N . ASP A 1 191 ? -17.242 12.611 20.406 1.00 86.81 191 ASP A N 1
ATOM 1453 C CA . ASP A 1 191 ? -17.017 14.055 20.372 1.00 86.81 191 ASP A CA 1
ATOM 1454 C C . ASP A 1 191 ? -18.220 14.763 21.007 1.00 86.81 191 ASP A C 1
ATOM 1456 O O . ASP A 1 191 ? -19.318 14.809 20.450 1.00 86.81 191 ASP A O 1
ATOM 1460 N N . TRP A 1 192 ? -18.008 15.312 22.200 1.00 85.06 192 TRP A N 1
ATOM 1461 C CA . TRP A 1 192 ? -19.045 15.994 22.970 1.00 85.06 192 TRP A CA 1
ATOM 1462 C C . TRP A 1 192 ? -19.325 17.423 22.494 1.00 85.06 192 TRP A C 1
ATOM 1464 O O . TRP A 1 192 ? -20.307 18.023 22.927 1.00 85.06 192 TRP A O 1
ATOM 1474 N N . LYS A 1 193 ? -18.507 17.996 21.602 1.00 81.00 193 LYS A N 1
ATOM 1475 C CA . LYS A 1 193 ? -18.742 19.361 21.112 1.00 81.00 193 LYS A CA 1
ATOM 1476 C C . LYS A 1 193 ? -20.070 19.469 20.340 1.00 81.00 193 LYS A C 1
ATOM 1478 O O . LYS A 1 193 ? -20.891 20.289 20.750 1.00 81.00 193 LYS A O 1
ATOM 1483 N N . PRO A 1 194 ? -20.353 18.634 19.315 1.00 86.12 194 PRO A N 1
ATOM 1484 C CA . PRO A 1 194 ? -21.663 18.628 18.663 1.00 86.12 194 PRO A CA 1
ATOM 1485 C C . PRO A 1 194 ? -22.831 18.414 19.634 1.00 86.12 194 PRO A C 1
ATOM 1487 O O . PRO A 1 194 ? -23.896 18.993 19.444 1.00 86.12 194 PRO A O 1
ATOM 1490 N N . PHE A 1 195 ? -22.637 17.619 20.692 1.00 88.81 195 PHE A N 1
ATOM 1491 C CA . PHE A 1 195 ? -23.653 17.420 21.725 1.00 88.81 195 PHE A CA 1
ATOM 1492 C C . PHE A 1 195 ? -23.990 18.734 22.445 1.00 88.81 195 PHE A C 1
ATOM 1494 O O . PHE A 1 195 ? -25.156 19.116 22.498 1.00 88.81 195 PHE A O 1
ATOM 1501 N N . PHE A 1 196 ? -22.995 19.475 22.936 1.00 85.81 196 PHE A N 1
ATOM 1502 C CA . PHE A 1 196 ? -23.242 20.768 23.583 1.00 85.81 196 PHE A CA 1
ATOM 1503 C C . PHE A 1 196 ? -23.774 21.835 22.615 1.00 85.81 196 PHE A C 1
ATOM 1505 O O . PHE A 1 196 ? -24.599 22.660 23.016 1.00 85.81 196 PHE A O 1
ATOM 1512 N N . ASP A 1 197 ? -23.370 21.791 21.340 1.00 83.44 197 ASP A N 1
ATOM 1513 C CA . ASP A 1 197 ? -23.892 22.680 20.297 1.00 83.44 197 ASP A CA 1
ATOM 1514 C C . ASP A 1 197 ? -25.407 22.484 20.088 1.00 83.44 197 ASP A C 1
ATOM 1516 O O . ASP A 1 197 ? -26.139 23.470 19.963 1.00 83.44 197 ASP A O 1
ATOM 1520 N N . VAL A 1 198 ? -25.905 21.238 20.126 1.00 88.06 198 VAL A N 1
ATOM 1521 C CA . VAL A 1 198 ? -27.351 20.925 20.063 1.00 88.06 198 VAL A CA 1
ATOM 1522 C C . VAL A 1 198 ? -28.111 21.557 21.231 1.00 88.06 198 VAL A C 1
ATOM 1524 O O . VAL A 1 198 ? -29.205 22.091 21.042 1.00 88.06 198 VAL A O 1
ATOM 1527 N N . TRP A 1 199 ? -27.507 21.568 22.418 1.00 85.19 199 TRP A N 1
ATOM 1528 C CA . TRP A 1 199 ? -28.060 22.204 23.617 1.00 85.19 199 TRP A CA 1
ATOM 1529 C C . TRP A 1 199 ? -27.772 23.708 23.707 1.00 85.19 199 TRP A C 1
ATOM 1531 O O . TRP A 1 199 ? -28.086 24.342 24.712 1.00 85.19 199 TRP A O 1
ATOM 1541 N N . GLN A 1 200 ? -27.209 24.299 22.646 1.00 83.50 200 GLN A N 1
ATOM 1542 C CA . GLN A 1 200 ? -26.876 25.721 22.535 1.00 83.50 200 GLN A CA 1
ATOM 1543 C C . GLN A 1 200 ? -25.918 26.234 23.624 1.00 83.50 200 GLN A C 1
ATOM 1545 O O . GLN A 1 200 ? -25.824 27.442 23.856 1.00 83.50 200 GLN A O 1
ATOM 1550 N N . LEU A 1 201 ? -25.154 25.338 24.253 1.00 80.00 201 LEU A N 1
ATOM 1551 C CA . LEU A 1 201 ? -24.128 25.686 25.230 1.00 80.00 201 LEU A CA 1
ATOM 1552 C C . LEU A 1 201 ? -22.835 26.031 24.483 1.00 80.00 201 LEU A C 1
ATOM 1554 O O . LEU A 1 201 ? -22.039 25.169 24.113 1.00 80.00 201 LEU A O 1
ATOM 1558 N N . LYS A 1 202 ? -22.638 27.323 24.208 1.00 68.81 202 LYS A N 1
ATOM 1559 C CA . LYS A 1 202 ? -21.469 27.828 23.476 1.00 68.81 202 LYS A CA 1
ATOM 1560 C C . LYS A 1 202 ? -20.347 28.186 24.452 1.00 68.81 202 LYS A C 1
ATOM 1562 O O . LYS A 1 202 ? -20.457 29.178 25.161 1.00 68.81 202 LYS A O 1
ATOM 1567 N N . GLY A 1 203 ? -19.260 27.414 24.445 1.00 65.75 203 GLY A N 1
ATOM 1568 C CA . GLY A 1 203 ? -18.045 27.678 25.228 1.00 65.75 203 GLY A CA 1
ATOM 1569 C C . GLY A 1 203 ? -16.768 27.654 24.379 1.00 65.75 203 GLY A C 1
ATOM 1570 O O . GLY A 1 203 ? -16.801 27.396 23.174 1.00 65.75 203 GLY A O 1
ATOM 1571 N N . LYS A 1 204 ? -15.609 27.916 24.998 1.00 57.81 204 LYS A N 1
ATOM 1572 C CA . LYS A 1 204 ? -14.300 27.699 24.352 1.00 57.81 204 LYS A CA 1
ATOM 1573 C C . LYS A 1 204 ? -13.960 26.206 24.364 1.00 57.81 204 LYS A C 1
ATOM 1575 O O . LYS A 1 204 ? -13.710 25.642 25.425 1.00 57.81 204 LYS A O 1
ATOM 1580 N N . TYR A 1 205 ? -13.878 25.594 23.183 1.00 59.78 205 TYR A N 1
ATOM 1581 C CA . TYR A 1 205 ? -13.504 24.188 22.989 1.00 59.78 205 TYR A CA 1
ATOM 1582 C C . TYR A 1 205 ? -12.095 24.092 22.396 1.00 59.78 205 TYR A C 1
ATOM 1584 O O . TYR A 1 205 ? -11.949 24.238 21.183 1.00 59.78 205 TYR A O 1
ATOM 1592 N N . PRO A 1 206 ? -11.033 23.882 23.195 1.00 48.59 206 PRO A N 1
ATOM 1593 C CA . PRO A 1 206 ? -9.688 23.909 22.649 1.00 48.59 206 PRO A CA 1
ATOM 1594 C C . PRO A 1 206 ? -9.266 22.592 21.997 1.00 48.59 206 PRO A C 1
ATOM 1596 O O . PRO A 1 206 ? -8.254 22.644 21.323 1.00 48.59 206 PRO A O 1
ATOM 1599 N N . ASN A 1 207 ? -9.962 21.455 22.208 1.00 51.00 207 ASN A N 1
ATOM 1600 C CA . ASN A 1 207 ? -9.706 20.147 21.569 1.00 51.00 207 ASN A CA 1
ATOM 1601 C C . ASN A 1 207 ? -10.804 19.099 21.888 1.00 51.00 207 ASN A C 1
ATOM 1603 O O . ASN A 1 207 ? -11.541 19.256 22.858 1.00 51.00 207 ASN A O 1
ATOM 1607 N N . GLN A 1 208 ? -10.835 18.003 21.112 1.00 51.00 208 GLN A N 1
ATOM 1608 C CA . GLN A 1 208 ? -11.738 16.826 21.182 1.00 51.00 208 GLN A CA 1
ATOM 1609 C C . GLN A 1 208 ? -11.749 16.032 22.508 1.00 51.00 208 GLN A C 1
ATOM 1611 O O . GLN A 1 208 ? -12.445 15.027 22.619 1.00 51.00 208 GLN A O 1
ATOM 1616 N N . ARG A 1 209 ? -10.980 16.431 23.527 1.00 52.47 209 ARG A N 1
ATOM 1617 C CA . ARG A 1 209 ? -10.934 15.738 24.822 1.00 52.47 209 ARG A CA 1
ATOM 1618 C C . ARG A 1 209 ? -11.287 16.695 25.951 1.00 52.47 209 ARG A C 1
ATOM 1620 O O . ARG A 1 209 ? -10.615 17.710 26.101 1.00 52.47 209 ARG A O 1
ATOM 1627 N N . TYR A 1 210 ? -12.312 16.297 26.714 1.00 57.94 210 TYR A N 1
ATOM 1628 C CA . TYR A 1 210 ? -12.738 16.782 28.036 1.00 57.94 210 TYR A CA 1
ATOM 1629 C C . TYR A 1 210 ? -12.727 18.315 28.189 1.00 57.94 210 TYR A C 1
ATOM 1631 O O . TYR A 1 210 ? -11.673 18.914 28.412 1.00 57.94 210 TYR A O 1
ATOM 1639 N N . PRO A 1 211 ? -13.880 18.991 28.029 1.00 63.78 211 PRO A N 1
ATOM 1640 C CA . PRO A 1 211 ? -13.864 20.374 27.603 1.00 63.78 211 PRO A CA 1
ATOM 1641 C C . PRO A 1 211 ? -13.714 21.338 28.780 1.00 63.78 211 PRO A C 1
ATOM 1643 O O . PRO A 1 211 ? -14.449 21.283 29.762 1.00 63.78 211 PRO A O 1
ATOM 1646 N N . LYS A 1 212 ? -12.843 22.334 28.586 1.00 67.56 212 LYS A N 1
ATOM 1647 C CA . LYS A 1 212 ? -12.762 23.568 29.388 1.00 67.56 212 LYS A CA 1
ATOM 1648 C C . LYS A 1 212 ? -14.085 24.347 29.471 1.00 67.56 212 LYS A C 1
ATOM 1650 O O . LYS A 1 212 ? -14.145 25.348 30.168 1.00 67.56 212 LYS A O 1
ATOM 1655 N N . ILE A 1 213 ? -15.147 23.905 28.786 1.00 73.69 213 ILE A N 1
ATOM 1656 C CA . ILE A 1 213 ? -16.496 24.450 28.957 1.00 73.69 213 ILE A CA 1
ATOM 1657 C C . ILE A 1 213 ? -16.978 24.324 30.401 1.00 73.69 213 ILE A C 1
ATOM 1659 O O . ILE A 1 213 ? -17.685 25.205 30.858 1.00 73.69 213 ILE A O 1
ATOM 1663 N N . PHE A 1 214 ? -16.561 23.290 31.140 1.00 80.25 214 PHE A N 1
ATOM 1664 C CA . PHE A 1 214 ? -16.932 23.141 32.551 1.00 80.25 214 PHE A CA 1
ATOM 1665 C C . PHE A 1 214 ? -16.333 24.233 33.446 1.00 80.25 214 PHE A C 1
ATOM 1667 O O . PHE A 1 214 ? -16.821 24.450 34.550 1.00 80.25 214 PHE A O 1
ATOM 1674 N N . GLU A 1 215 ? -15.292 24.915 32.969 1.00 75.50 215 GLU A N 1
ATOM 1675 C CA . GLU A 1 215 ? -14.629 26.037 33.637 1.00 75.50 215 GLU A CA 1
ATOM 1676 C C . GLU A 1 215 ? -15.173 27.395 33.153 1.00 75.50 215 GLU A C 1
ATOM 1678 O O . GLU A 1 215 ? -14.642 28.433 33.533 1.00 75.50 215 GLU A O 1
ATOM 1683 N N . ASP A 1 216 ? -16.199 27.410 32.293 1.00 78.25 216 ASP A N 1
ATOM 1684 C CA . ASP A 1 216 ? -16.820 28.647 31.824 1.00 78.25 216 ASP A CA 1
ATOM 1685 C C . ASP A 1 216 ? -17.714 29.262 32.911 1.00 78.25 216 ASP A C 1
ATOM 1687 O O . ASP A 1 216 ? -18.620 28.607 33.432 1.00 78.25 216 ASP A O 1
ATOM 1691 N N . ASP A 1 217 ? -17.485 30.543 33.205 1.00 76.69 217 ASP A N 1
ATOM 1692 C CA . ASP A 1 217 ? -18.176 31.283 34.268 1.00 76.69 217 ASP A CA 1
ATOM 1693 C C . ASP A 1 217 ? -19.700 31.387 34.066 1.00 76.69 217 ASP A C 1
ATOM 1695 O O . ASP A 1 217 ? -20.430 31.616 35.030 1.00 76.69 217 ASP A O 1
ATOM 1699 N N . HIS A 1 218 ? -20.196 31.244 32.831 1.00 77.06 218 HIS A N 1
ATOM 1700 C CA . HIS A 1 218 ? -21.612 31.427 32.501 1.00 77.06 218 HIS A CA 1
ATOM 1701 C C . HIS A 1 218 ? -22.330 30.105 32.239 1.00 77.06 218 HIS A C 1
ATOM 1703 O O . HIS A 1 218 ? -23.476 29.946 32.655 1.00 77.06 218 HIS A O 1
ATOM 1709 N N . VAL A 1 219 ? -21.687 29.168 31.533 1.00 81.19 219 VAL A N 1
ATOM 1710 C CA . VAL A 1 219 ? -22.334 27.917 31.090 1.00 81.19 219 VAL A CA 1
ATOM 1711 C C . VAL A 1 219 ? -21.738 26.650 31.699 1.00 81.19 219 VAL A C 1
ATOM 1713 O O . VAL A 1 219 ? -22.290 25.571 31.497 1.00 81.19 219 VAL A O 1
ATOM 1716 N N . GLY A 1 220 ? -20.642 26.741 32.457 1.00 83.06 220 GLY A N 1
ATOM 1717 C CA . GLY A 1 220 ? -19.891 25.563 32.892 1.00 83.06 220 GLY A CA 1
ATOM 1718 C C . GLY A 1 220 ? -20.629 24.658 33.868 1.00 83.06 220 GLY A C 1
ATOM 1719 O O . GLY A 1 220 ? -20.546 23.434 33.749 1.00 83.06 220 GLY A O 1
ATOM 1720 N N . GLN A 1 221 ? -21.417 25.233 34.780 1.00 86.19 221 GLN A N 1
ATOM 1721 C CA . GLN A 1 221 ? -22.218 24.454 35.727 1.00 86.19 221 GLN A CA 1
ATOM 1722 C C . GLN A 1 221 ? -23.323 23.653 35.022 1.00 86.19 221 GLN A C 1
ATOM 1724 O O . GLN A 1 221 ? -23.474 22.459 35.282 1.00 86.19 221 GLN A O 1
ATOM 1729 N N . GLU A 1 222 ? -24.049 24.285 34.097 1.00 86.38 222 GLU A N 1
ATOM 1730 C CA . GLU A 1 222 ? -25.098 23.624 33.311 1.00 86.38 222 GLU A CA 1
ATOM 1731 C C . GLU A 1 222 ? -24.508 22.601 32.333 1.00 86.38 222 GLU A C 1
ATOM 1733 O O . GLU A 1 222 ? -25.033 21.497 32.207 1.00 86.38 222 GLU A O 1
ATOM 1738 N N . ALA A 1 223 ? -23.368 22.909 31.705 1.00 86.50 223 ALA A N 1
ATOM 1739 C CA . ALA A 1 223 ? -22.666 21.971 30.831 1.00 86.50 223 ALA A CA 1
ATOM 1740 C C . ALA A 1 223 ? -22.199 20.723 31.589 1.00 86.50 223 ALA A C 1
ATOM 1742 O O . ALA A 1 223 ? -22.344 19.610 31.084 1.00 86.50 223 ALA A O 1
ATOM 1743 N N . LYS A 1 224 ? -21.672 20.890 32.808 1.00 87.81 224 LYS A N 1
ATOM 1744 C CA . LYS A 1 224 ? -21.257 19.766 33.652 1.00 87.81 224 LYS A CA 1
ATOM 1745 C C . LYS A 1 224 ? -22.450 18.910 34.064 1.00 87.81 224 LYS A C 1
ATOM 1747 O O . LYS A 1 224 ? -22.400 17.696 33.921 1.00 87.81 224 LYS A O 1
ATOM 1752 N N . ARG A 1 225 ? -23.538 19.541 34.508 1.00 90.31 225 ARG A N 1
ATOM 1753 C CA . ARG A 1 225 ? -24.770 18.835 34.865 1.00 90.31 225 ARG A CA 1
ATOM 1754 C C . ARG A 1 225 ? -25.314 18.018 33.691 1.00 90.31 225 ARG A C 1
ATOM 1756 O O . ARG A 1 225 ? -25.588 16.835 33.851 1.00 90.31 225 ARG A O 1
ATOM 1763 N N . LEU A 1 226 ? -25.429 18.636 32.518 1.00 90.25 226 LEU A N 1
ATOM 1764 C CA . LEU A 1 226 ? -25.917 17.980 31.307 1.00 90.25 226 LEU A CA 1
ATOM 1765 C C . LEU A 1 226 ? -25.017 16.808 30.888 1.00 90.25 226 LEU A C 1
ATOM 1767 O O . LEU A 1 226 ? -25.507 15.773 30.446 1.00 90.25 226 LEU A O 1
ATOM 1771 N N . PHE A 1 227 ? -23.700 16.964 31.030 1.00 90.31 227 PHE A N 1
ATOM 1772 C CA . PHE A 1 227 ? -22.739 15.897 30.771 1.00 90.31 227 PHE A CA 1
ATOM 1773 C C . PHE A 1 227 ? -22.899 14.725 31.744 1.00 90.31 227 PHE A C 1
ATOM 1775 O O . PHE A 1 227 ? -22.904 13.574 31.313 1.00 90.31 227 PHE A O 1
ATOM 1782 N N . ASP A 1 228 ? -23.049 15.000 33.039 1.00 92.19 228 ASP A N 1
ATOM 1783 C CA . ASP A 1 228 ? -23.238 13.967 34.061 1.00 92.19 228 ASP A CA 1
ATOM 1784 C C . ASP A 1 228 ? -24.551 13.193 33.816 1.00 92.19 228 ASP A C 1
ATOM 1786 O O . ASP A 1 228 ? -24.552 11.960 33.816 1.00 92.19 228 ASP A O 1
ATOM 1790 N N . GLU A 1 229 ? -25.644 13.898 33.499 1.00 94.69 229 GLU A N 1
ATOM 1791 C CA . GLU A 1 229 ? -26.937 13.300 33.130 1.00 94.69 229 GLU A CA 1
ATOM 1792 C C . GLU A 1 229 ? -26.833 12.448 31.846 1.00 94.69 229 GLU A C 1
ATOM 1794 O O . GLU A 1 229 ? -27.373 11.340 31.781 1.00 94.69 229 GLU A O 1
ATOM 1799 N N . ALA A 1 230 ? -26.090 12.911 30.835 1.00 92.56 230 ALA A N 1
ATOM 1800 C CA . ALA A 1 230 ? -25.864 12.152 29.605 1.00 92.56 230 ALA A CA 1
ATOM 1801 C C . ALA A 1 230 ? -25.045 10.873 29.843 1.00 92.56 230 ALA A C 1
ATOM 1803 O O . ALA A 1 230 ? -25.359 9.832 29.269 1.00 92.56 230 ALA A O 1
ATOM 1804 N N . ASN A 1 231 ? -24.024 10.916 30.704 1.00 92.19 231 ASN A N 1
ATOM 1805 C CA . ASN A 1 231 ? -23.249 9.724 31.058 1.00 92.19 231 ASN A CA 1
ATOM 1806 C C . ASN A 1 231 ? -24.066 8.725 31.881 1.00 92.19 231 ASN A C 1
ATOM 1808 O O . ASN A 1 231 ? -23.926 7.521 31.678 1.00 92.19 231 ASN A O 1
ATOM 1812 N N . GLN A 1 232 ? -24.951 9.201 32.759 1.00 95.38 232 GLN A N 1
ATOM 1813 C CA . GLN A 1 232 ? -25.882 8.327 33.468 1.00 95.38 232 GLN A CA 1
ATOM 1814 C C . GLN A 1 232 ? -26.820 7.607 32.490 1.00 95.38 232 GLN A C 1
ATOM 1816 O O . GLN A 1 232 ? -26.990 6.394 32.576 1.00 95.38 232 GLN A O 1
ATOM 1821 N N . MET A 1 233 ? -27.358 8.329 31.505 1.00 94.56 233 MET A N 1
ATOM 1822 C CA . MET A 1 233 ? -28.177 7.728 30.452 1.00 94.56 233 MET A CA 1
ATOM 1823 C C . MET A 1 233 ? -27.384 6.728 29.598 1.00 94.56 233 MET A C 1
ATOM 1825 O O . MET A 1 233 ? -27.902 5.668 29.256 1.00 94.56 233 MET A O 1
ATOM 1829 N N . LEU A 1 234 ? -26.125 7.030 29.261 1.00 94.19 234 LEU A N 1
ATOM 1830 C CA . LEU A 1 234 ? -25.253 6.091 28.547 1.00 94.19 234 LEU A CA 1
ATOM 1831 C C . LEU A 1 234 ? -25.019 4.810 29.355 1.00 94.19 234 LEU A C 1
ATOM 1833 O O . LEU A 1 234 ? -25.083 3.726 28.780 1.00 94.19 234 LEU A O 1
ATOM 1837 N N . ALA A 1 235 ? -24.811 4.919 30.670 1.00 94.12 235 ALA A N 1
ATOM 1838 C CA . ALA A 1 235 ? -24.686 3.759 31.549 1.00 94.12 235 ALA A CA 1
ATOM 1839 C C . ALA A 1 235 ? -25.964 2.905 31.532 1.00 94.12 235 ALA A C 1
ATOM 1841 O O . ALA A 1 235 ? -25.889 1.699 31.324 1.00 94.12 235 ALA A O 1
ATOM 1842 N N . GLU A 1 236 ? -27.144 3.526 31.627 1.00 95.25 236 GLU A N 1
ATOM 1843 C CA . GLU A 1 236 ? -28.424 2.810 31.533 1.00 95.25 236 GLU A CA 1
ATOM 1844 C C . GLU A 1 236 ? -28.609 2.108 30.179 1.00 95.25 236 GLU A C 1
ATOM 1846 O O . GLU A 1 236 ? -29.069 0.964 30.124 1.00 95.25 236 GLU A O 1
ATOM 1851 N N . ILE A 1 237 ? -28.225 2.768 29.080 1.00 93.75 237 ILE A N 1
ATOM 1852 C CA . ILE A 1 237 ? -28.265 2.200 27.727 1.00 93.75 237 ILE A CA 1
ATOM 1853 C C . ILE A 1 237 ? -27.371 0.962 27.621 1.00 93.75 237 ILE A C 1
ATOM 1855 O O . ILE A 1 237 ? -27.785 -0.022 27.003 1.00 93.75 237 ILE A O 1
ATOM 1859 N N . ILE A 1 238 ? -26.169 1.015 28.200 1.00 92.69 238 ILE A N 1
ATOM 1860 C CA . ILE A 1 238 ? -25.199 -0.085 28.192 1.00 92.69 238 ILE A CA 1
ATOM 1861 C C . ILE A 1 238 ? -25.712 -1.241 29.059 1.00 92.69 238 ILE A C 1
ATOM 1863 O O . ILE A 1 238 ? -25.848 -2.361 28.561 1.00 92.69 238 ILE A O 1
ATOM 1867 N N . ASP A 1 239 ? -26.080 -0.962 30.311 1.00 93.88 239 ASP A N 1
ATOM 1868 C CA . ASP A 1 239 ? -26.520 -1.966 31.287 1.00 93.88 239 ASP A CA 1
ATOM 1869 C C . ASP A 1 239 ? -27.781 -2.699 30.823 1.00 93.88 239 ASP A C 1
ATOM 1871 O O . ASP A 1 239 ? -27.887 -3.924 30.921 1.00 93.88 239 ASP A O 1
ATOM 1875 N N . SER A 1 240 ? -28.738 -1.952 30.270 1.00 94.38 240 SER A N 1
ATOM 1876 C CA . SER A 1 240 ? -30.013 -2.498 29.798 1.00 94.38 240 SER A CA 1
ATOM 1877 C C . SER A 1 240 ? -29.981 -2.926 28.327 1.00 94.38 240 SER A C 1
ATOM 1879 O O . SER A 1 240 ? -31.005 -3.370 27.805 1.00 94.38 240 SER A O 1
ATOM 1881 N N . ARG A 1 241 ? -28.830 -2.799 27.648 1.00 88.44 241 ARG A N 1
ATOM 1882 C CA . ARG A 1 241 ? -28.639 -3.096 26.215 1.00 88.44 241 ARG A CA 1
ATOM 1883 C C . ARG A 1 241 ? -29.728 -2.485 25.323 1.00 88.44 241 ARG A C 1
ATOM 1885 O O . ARG A 1 241 ? -30.268 -3.143 24.434 1.00 88.44 241 ARG A O 1
ATOM 1892 N N . LEU A 1 242 ? -30.072 -1.221 25.576 1.00 92.38 242 LEU A N 1
ATOM 1893 C CA . LEU A 1 242 ? -31.163 -0.525 24.875 1.00 92.38 242 LEU A CA 1
ATOM 1894 C C . LEU A 1 242 ? -30.808 -0.162 23.432 1.00 92.38 242 LEU A C 1
ATOM 1896 O O . LEU A 1 242 ? -31.699 0.034 22.606 1.00 92.38 242 LEU A O 1
ATOM 1900 N N . LEU A 1 243 ? -29.513 -0.064 23.129 1.00 92.12 243 LEU A N 1
ATOM 1901 C CA . LEU A 1 243 ? -28.995 0.219 21.798 1.00 92.12 243 LEU A CA 1
ATOM 1902 C C . LEU A 1 243 ? -28.015 -0.871 21.374 1.00 92.12 243 LEU A C 1
ATOM 1904 O O . LEU A 1 243 ? -27.320 -1.462 22.196 1.00 92.12 243 LEU A O 1
ATOM 1908 N N . GLN A 1 244 ? -27.945 -1.092 20.064 1.00 90.06 244 GLN A N 1
ATOM 1909 C CA . GLN A 1 244 ? -26.973 -1.981 19.443 1.00 90.06 244 GLN A CA 1
ATOM 1910 C C . GLN A 1 244 ? -26.219 -1.225 18.353 1.00 90.06 244 GLN A C 1
ATOM 1912 O O . GLN A 1 244 ? -26.831 -0.664 17.440 1.00 90.06 244 GLN A O 1
ATOM 1917 N N . ALA A 1 245 ? -24.890 -1.245 18.426 1.00 92.75 245 ALA A N 1
ATOM 1918 C CA . ALA A 1 245 ? -24.029 -0.680 17.399 1.00 92.75 245 ALA A CA 1
ATOM 1919 C C . ALA A 1 245 ? -23.630 -1.760 16.383 1.00 92.75 245 ALA A C 1
ATOM 1921 O O . ALA A 1 245 ? -23.188 -2.853 16.739 1.00 92.75 245 ALA A O 1
ATOM 1922 N N . ARG A 1 246 ? -23.790 -1.443 15.095 1.00 94.31 246 ARG A N 1
ATOM 1923 C CA . ARG A 1 246 ? -23.432 -2.309 13.964 1.00 94.31 246 ARG A CA 1
ATOM 1924 C C . ARG A 1 246 ? -22.545 -1.542 12.999 1.00 94.31 246 ARG A C 1
ATOM 1926 O O . ARG A 1 246 ? -22.732 -0.343 12.814 1.00 94.31 246 ARG A O 1
ATOM 1933 N N . GLY A 1 247 ? -21.622 -2.237 12.349 1.00 93.44 247 GLY A N 1
ATOM 1934 C CA . GLY A 1 247 ? -20.710 -1.628 11.388 1.00 93.44 247 GLY A CA 1
ATOM 1935 C C . GLY A 1 247 ? -20.247 -2.611 10.326 1.00 93.44 247 GLY A C 1
ATOM 1936 O O . GLY A 1 247 ? -20.298 -3.825 10.509 1.00 93.44 247 GLY A O 1
ATOM 1937 N N . VAL A 1 248 ? -19.776 -2.081 9.204 1.00 94.44 248 VAL A N 1
ATOM 1938 C CA . VAL A 1 248 ? -19.076 -2.852 8.178 1.00 94.44 248 VAL A CA 1
ATOM 1939 C C . VAL A 1 248 ? -17.853 -2.063 7.746 1.00 94.44 248 VAL A C 1
ATOM 1941 O O . VAL A 1 248 ? -17.926 -0.851 7.551 1.00 94.44 248 VAL A O 1
ATOM 1944 N N . VAL A 1 249 ? -16.727 -2.752 7.614 1.00 93.00 249 VAL A N 1
ATOM 1945 C CA . VAL A 1 249 ? -15.499 -2.203 7.037 1.00 93.00 249 VAL A CA 1
ATOM 1946 C C . VAL A 1 249 ? -15.084 -3.089 5.873 1.00 93.00 249 VAL A C 1
ATOM 1948 O O . VAL A 1 249 ? -15.207 -4.311 5.950 1.00 93.00 249 VAL A O 1
ATOM 1951 N N . GLY A 1 250 ? -14.621 -2.481 4.786 1.00 87.12 250 GLY A N 1
ATOM 1952 C CA . GLY A 1 250 ? -14.202 -3.203 3.594 1.00 87.12 250 GLY A CA 1
ATOM 1953 C C . GLY A 1 250 ? -12.845 -2.725 3.109 1.00 87.12 250 GLY A C 1
ATOM 1954 O O . GLY A 1 250 ? -12.654 -1.523 2.925 1.00 87.12 250 GLY A O 1
ATOM 1955 N N . PHE A 1 251 ? -11.925 -3.657 2.874 1.00 87.38 251 PHE A N 1
ATOM 1956 C CA . PHE A 1 251 ? -10.651 -3.372 2.217 1.00 87.38 251 PHE A CA 1
ATOM 1957 C C . PHE A 1 251 ? -10.618 -4.036 0.851 1.00 87.38 251 PHE A C 1
ATOM 1959 O O . PHE A 1 251 ? -10.909 -5.221 0.715 1.00 87.38 251 PHE A O 1
ATOM 1966 N N . TYR A 1 252 ? -10.253 -3.269 -0.168 1.00 84.88 252 TYR A N 1
ATOM 1967 C CA . TYR A 1 252 ? -10.241 -3.741 -1.543 1.00 84.88 252 TYR A CA 1
ATOM 1968 C C . TYR A 1 252 ? -8.939 -3.352 -2.212 1.00 84.88 252 TYR A C 1
ATOM 1970 O O . TYR A 1 252 ? -8.419 -2.250 -2.036 1.00 84.88 252 TYR A O 1
ATOM 1978 N N . SER A 1 253 ? -8.451 -4.269 -3.030 1.00 83.69 253 SER A N 1
ATOM 1979 C CA . SER A 1 253 ? -7.404 -4.009 -3.999 1.00 83.69 253 SER A CA 1
ATOM 1980 C C . SER A 1 253 ? -7.799 -2.829 -4.881 1.00 83.69 253 SER A C 1
ATOM 1982 O O . SER A 1 253 ? -8.845 -2.889 -5.522 1.00 83.69 253 SER A O 1
ATOM 1984 N N . ALA A 1 254 ? -6.992 -1.767 -4.933 1.00 84.00 254 ALA A N 1
ATOM 1985 C CA . ALA A 1 254 ? -7.380 -0.546 -5.631 1.00 84.00 254 ALA A CA 1
ATOM 1986 C C . ALA A 1 254 ? -6.205 0.197 -6.2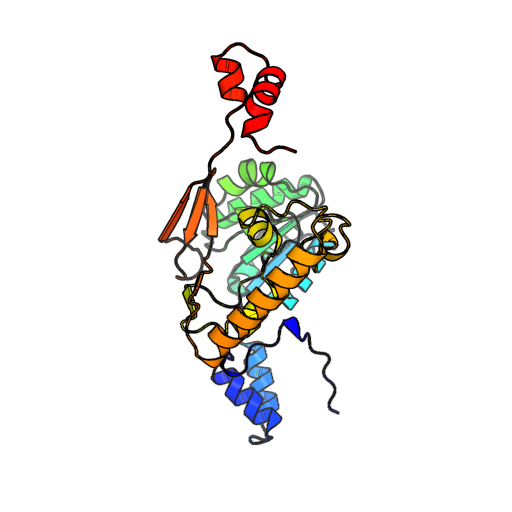71 1.00 84.00 254 ALA A C 1
ATOM 1988 O O . ALA A 1 254 ? -5.157 0.358 -5.648 1.00 84.00 254 ALA A O 1
ATOM 1989 N N . ASN A 1 255 ? -6.415 0.713 -7.487 1.00 80.75 255 ASN A N 1
ATOM 1990 C CA . ASN A 1 255 ? -5.451 1.552 -8.204 1.00 80.75 255 ASN A CA 1
ATOM 1991 C C . ASN A 1 255 ? -6.167 2.758 -8.825 1.00 80.75 255 ASN A C 1
ATOM 1993 O O . ASN A 1 255 ? -7.299 2.637 -9.295 1.00 80.75 255 ASN A O 1
ATOM 1997 N N . SER A 1 256 ? -5.488 3.904 -8.892 1.00 80.12 256 SER A N 1
ATOM 1998 C CA . SER A 1 256 ? -6.013 5.073 -9.599 1.00 80.12 256 SER A CA 1
ATOM 1999 C C . SER A 1 256 ? -5.919 4.915 -11.118 1.00 80.12 256 SER A C 1
ATOM 2001 O O . SER A 1 256 ? -4.903 4.465 -11.655 1.00 80.12 256 SER A O 1
ATOM 2003 N N . VAL A 1 257 ? -6.982 5.313 -11.815 1.00 82.00 257 VAL A N 1
ATOM 2004 C CA . VAL A 1 257 ? -7.083 5.350 -13.277 1.00 82.00 257 VAL A CA 1
ATOM 2005 C C . VAL A 1 257 ? -7.641 6.715 -13.665 1.00 82.00 257 VAL A C 1
ATOM 2007 O O . VAL A 1 257 ? -8.836 6.971 -13.575 1.00 82.00 257 VAL A O 1
ATOM 2010 N N . GLY A 1 258 ? -6.754 7.625 -14.070 1.00 86.44 258 GLY A N 1
ATOM 2011 C CA . GLY A 1 258 ? -7.130 9.025 -14.262 1.00 86.44 258 GLY A CA 1
ATOM 2012 C C . GLY A 1 258 ? -7.471 9.692 -12.928 1.00 86.44 258 GLY A C 1
ATOM 2013 O O . GLY A 1 258 ? -6.607 9.763 -12.051 1.00 86.44 258 GLY A O 1
ATOM 2014 N N . ASP A 1 259 ? -8.709 10.174 -12.808 1.00 83.19 259 ASP A N 1
ATOM 2015 C CA . ASP A 1 259 ? -9.239 10.840 -11.606 1.00 83.19 259 ASP A CA 1
ATOM 2016 C C . ASP A 1 259 ? -9.983 9.872 -10.682 1.00 83.19 259 ASP A C 1
ATOM 2018 O O . ASP A 1 259 ? -10.282 10.214 -9.541 1.00 83.19 259 ASP A O 1
ATOM 2022 N N . ASP A 1 260 ? -10.224 8.652 -11.158 1.00 86.75 260 ASP A N 1
ATOM 2023 C CA . ASP A 1 260 ? -11.037 7.653 -10.484 1.00 86.75 260 ASP A CA 1
ATOM 2024 C C . ASP A 1 260 ? -10.171 6.573 -9.834 1.00 86.75 260 ASP A C 1
ATOM 2026 O O . ASP A 1 260 ? -8.983 6.406 -10.137 1.00 86.75 260 ASP A O 1
ATOM 2030 N N . ILE A 1 261 ? -10.780 5.798 -8.942 1.00 88.81 261 ILE A N 1
ATOM 2031 C CA . ILE A 1 261 ? -10.151 4.662 -8.272 1.00 88.81 261 ILE A CA 1
ATOM 2032 C C . ILE A 1 261 ? -10.893 3.395 -8.683 1.00 88.81 261 ILE A C 1
ATOM 2034 O O . ILE A 1 261 ? -12.070 3.223 -8.376 1.00 88.81 261 ILE A O 1
ATOM 2038 N N . HIS A 1 262 ? -10.198 2.490 -9.365 1.00 90.44 262 HIS A N 1
ATOM 2039 C CA . HIS A 1 262 ? -10.724 1.169 -9.694 1.00 90.44 262 HIS A CA 1
ATOM 2040 C C . HIS A 1 262 ? -10.472 0.215 -8.531 1.00 90.44 262 HIS A C 1
ATOM 2042 O O . HIS A 1 262 ? -9.337 0.108 -8.065 1.00 90.44 262 HIS A O 1
ATOM 2048 N N . LEU A 1 263 ? -11.518 -0.489 -8.106 1.00 90.12 263 LEU A N 1
ATOM 2049 C CA . LEU A 1 263 ? -11.477 -1.594 -7.157 1.00 90.12 263 LEU A CA 1
ATOM 2050 C C . LEU A 1 263 ? -11.424 -2.911 -7.932 1.00 90.12 263 LEU A C 1
ATOM 2052 O O . LEU A 1 263 ? -12.173 -3.098 -8.892 1.00 90.12 263 LEU A O 1
ATOM 2056 N N . TYR A 1 264 ? -10.568 -3.830 -7.507 1.00 84.31 264 TYR A N 1
ATOM 2057 C CA . TYR A 1 264 ? -10.327 -5.107 -8.172 1.00 84.31 264 TYR A CA 1
ATOM 2058 C C . TYR A 1 264 ? -10.803 -6.278 -7.318 1.00 84.31 264 TYR A C 1
ATOM 2060 O O . TYR A 1 264 ? -10.750 -6.215 -6.087 1.00 84.31 264 TYR A O 1
ATOM 2068 N N . ALA A 1 265 ? -11.237 -7.347 -7.987 1.00 80.25 265 ALA A N 1
ATOM 2069 C CA . ALA A 1 265 ? -11.441 -8.639 -7.346 1.00 80.25 265 ALA A CA 1
ATOM 2070 C C . ALA A 1 265 ? -10.124 -9.164 -6.756 1.00 80.25 265 ALA A C 1
ATOM 2072 O O . ALA A 1 265 ? -9.031 -8.780 -7.182 1.00 80.25 265 ALA A O 1
ATOM 2073 N N . ASP A 1 266 ? -10.239 -10.054 -5.775 1.00 71.31 266 ASP A N 1
ATOM 2074 C CA . ASP A 1 266 ? -9.098 -10.770 -5.210 1.00 71.31 266 ASP A CA 1
ATOM 2075 C C . ASP A 1 266 ? -8.842 -12.069 -5.996 1.00 71.31 266 ASP A C 1
ATOM 2077 O O . ASP A 1 266 ? -8.947 -13.172 -5.473 1.00 71.31 266 ASP A O 1
ATOM 2081 N N . ASP A 1 267 ? -8.610 -11.937 -7.307 1.00 64.06 267 ASP A N 1
ATOM 2082 C CA . ASP A 1 267 ? -8.456 -13.045 -8.265 1.00 64.06 267 ASP A CA 1
ATOM 2083 C C . ASP A 1 267 ? -6.991 -13.314 -8.667 1.00 64.06 267 ASP A C 1
ATOM 2085 O O . ASP A 1 267 ? -6.715 -13.985 -9.663 1.00 64.06 267 ASP A O 1
ATOM 2089 N N . GLY A 1 268 ? -6.041 -12.822 -7.866 1.00 53.44 268 GLY A N 1
ATOM 2090 C CA . GLY A 1 268 ? -4.603 -12.978 -8.090 1.00 53.44 268 GLY A CA 1
ATOM 2091 C C . GLY A 1 268 ? -3.976 -11.872 -8.948 1.00 53.44 268 GLY A C 1
ATOM 2092 O O . GLY A 1 268 ? -4.602 -10.873 -9.308 1.00 53.44 268 GLY A O 1
ATOM 2093 N N . PHE A 1 269 ? -2.679 -12.009 -9.235 1.00 46.41 269 PHE A N 1
ATOM 2094 C CA . PHE A 1 269 ? -1.918 -11.036 -10.023 1.00 46.41 269 PHE A CA 1
ATOM 2095 C C . PHE A 1 269 ? -1.662 -11.560 -11.451 1.00 46.41 269 PHE A C 1
ATOM 2097 O O . PHE A 1 269 ? -1.305 -12.726 -11.607 1.00 46.41 269 PHE A O 1
ATOM 2104 N N . PRO A 1 270 ? -1.776 -10.731 -12.510 1.00 50.56 270 PRO A N 1
ATOM 2105 C CA . PRO A 1 270 ? -2.185 -9.328 -12.507 1.00 50.56 270 PRO A CA 1
ATOM 2106 C C . PRO A 1 270 ? -3.693 -9.159 -12.301 1.00 50.56 270 PRO A C 1
ATOM 2108 O O . PRO A 1 270 ? -4.497 -9.800 -12.975 1.00 50.56 270 PRO A O 1
ATOM 2111 N N . ARG A 1 271 ? -4.055 -8.211 -11.433 1.00 65.44 271 ARG A N 1
ATOM 2112 C CA . ARG A 1 271 ? -5.448 -7.855 -11.135 1.00 65.44 271 ARG A CA 1
ATOM 2113 C C . ARG A 1 271 ? -6.104 -7.260 -12.376 1.00 65.44 271 ARG A C 1
ATOM 2115 O O . ARG A 1 271 ? -5.666 -6.217 -12.867 1.00 65.44 271 ARG A O 1
ATOM 2122 N N . ARG A 1 272 ? -7.123 -7.930 -12.916 1.00 67.69 272 ARG A N 1
ATOM 2123 C CA . ARG A 1 272 ? -7.762 -7.537 -14.189 1.00 67.69 272 ARG A CA 1
ATOM 2124 C C . ARG A 1 272 ? -9.255 -7.285 -14.067 1.00 67.69 272 ARG A C 1
ATOM 2126 O O . ARG A 1 272 ? -9.791 -6.516 -14.864 1.00 67.69 272 ARG A O 1
ATOM 2133 N N . HIS A 1 273 ? -9.921 -7.897 -13.095 1.00 79.25 273 HIS A N 1
ATOM 2134 C CA . HIS A 1 273 ? -11.361 -7.768 -12.958 1.00 79.25 273 HIS A CA 1
ATOM 2135 C C . HIS A 1 273 ? -11.727 -6.582 -12.061 1.00 79.25 273 HIS A C 1
ATOM 2137 O O . HIS A 1 273 ? -11.578 -6.640 -10.841 1.00 79.25 273 HIS A O 1
ATOM 2143 N N . VAL A 1 274 ? -12.189 -5.489 -12.675 1.00 86.69 274 VAL A N 1
ATOM 2144 C CA . VAL A 1 274 ? -12.700 -4.318 -11.950 1.00 86.69 274 VAL A CA 1
ATOM 2145 C C . VAL A 1 274 ? -14.090 -4.648 -11.410 1.00 86.69 274 VAL A C 1
ATOM 2147 O O . VAL A 1 274 ? -15.012 -4.889 -12.185 1.00 86.69 274 VAL A O 1
ATOM 2150 N N . VAL A 1 275 ? -14.233 -4.648 -10.087 1.00 90.56 275 VAL A N 1
ATOM 2151 C CA . VAL A 1 275 ? -15.499 -4.931 -9.384 1.00 90.56 275 VAL A CA 1
ATOM 2152 C C . VAL A 1 275 ? -16.266 -3.663 -9.021 1.00 90.56 275 VAL A C 1
ATOM 2154 O O . VAL A 1 275 ? -17.460 -3.716 -8.744 1.00 90.56 275 VAL A O 1
ATOM 2157 N N . GLY A 1 276 ? -15.596 -2.512 -9.038 1.00 91.75 276 GLY A N 1
ATOM 2158 C CA . GLY A 1 276 ? -16.219 -1.223 -8.780 1.00 91.75 276 GLY A CA 1
ATOM 2159 C C . GLY A 1 276 ? -15.291 -0.064 -9.109 1.00 91.75 276 GLY A C 1
ATOM 2160 O O . GLY A 1 276 ? -14.075 -0.229 -9.168 1.00 91.75 276 GLY A O 1
ATOM 2161 N N . THR A 1 277 ? -15.874 1.116 -9.294 1.00 93.81 277 THR A N 1
ATOM 2162 C CA . THR A 1 277 ? -15.134 2.358 -9.528 1.00 93.81 277 THR A CA 1
ATOM 2163 C C . THR A 1 277 ? -15.632 3.420 -8.561 1.00 93.81 277 THR A C 1
ATOM 2165 O O . THR A 1 277 ? -16.830 3.696 -8.503 1.00 93.81 277 THR A O 1
ATOM 2168 N N . LEU A 1 278 ? -14.713 4.012 -7.801 1.00 93.44 278 LEU A N 1
ATOM 2169 C CA . LEU A 1 278 ? -14.971 5.208 -7.009 1.00 93.44 278 LEU A CA 1
ATOM 2170 C C . LEU A 1 278 ? -14.588 6.414 -7.862 1.00 93.44 278 LEU A C 1
ATOM 2172 O O . LEU A 1 278 ? -13.409 6.616 -8.157 1.00 93.44 278 LEU A O 1
ATOM 2176 N N . TYR A 1 279 ? -15.591 7.180 -8.284 1.00 92.50 279 TYR A N 1
ATOM 2177 C CA . TYR A 1 279 ? -15.381 8.321 -9.168 1.00 92.50 279 TYR A CA 1
ATOM 2178 C C . TYR A 1 279 ? -14.869 9.526 -8.385 1.00 92.50 279 TYR A C 1
ATOM 2180 O O . TYR A 1 279 ? -15.499 9.960 -7.417 1.00 92.50 279 TYR A O 1
ATOM 2188 N N . GLY A 1 280 ? -13.724 10.056 -8.803 1.00 86.31 280 GLY A N 1
ATOM 2189 C CA . GLY A 1 280 ? -13.136 11.249 -8.214 1.00 86.31 280 GLY A CA 1
ATOM 2190 C C . GLY A 1 280 ? -13.593 12.505 -8.944 1.00 86.31 280 GLY A C 1
ATOM 2191 O O . GLY A 1 280 ? -13.827 12.508 -10.151 1.00 86.31 280 GLY A O 1
ATOM 2192 N N . LEU A 1 281 ? -13.708 13.611 -8.211 1.00 85.12 281 LEU A N 1
ATOM 2193 C CA . LEU A 1 281 ? -13.934 14.924 -8.806 1.00 85.12 281 LEU A CA 1
ATOM 2194 C C . LEU A 1 281 ? -12.622 15.704 -8.844 1.00 85.12 281 LEU A C 1
ATOM 2196 O O . LEU A 1 281 ? -11.892 15.778 -7.857 1.00 85.12 281 LEU A O 1
ATOM 2200 N N . ARG A 1 282 ? -12.347 16.336 -9.985 1.00 80.81 282 ARG A N 1
ATOM 2201 C CA . ARG A 1 282 ? -11.213 17.243 -10.169 1.00 80.81 282 ARG A CA 1
ATOM 2202 C C . ARG A 1 282 ? -11.705 18.683 -10.175 1.00 80.81 282 ARG A C 1
ATOM 2204 O O . ARG A 1 282 ? -12.589 19.042 -10.950 1.00 80.81 282 ARG A O 1
ATOM 2211 N N . GLN A 1 283 ? -11.092 19.528 -9.353 1.00 77.25 283 GLN A N 1
ATOM 2212 C CA . GLN A 1 283 ? -11.357 20.965 -9.380 1.00 77.25 283 GLN A CA 1
ATOM 2213 C C . GLN A 1 283 ? -10.968 21.550 -10.754 1.00 77.25 283 GLN A C 1
ATOM 2215 O O . GLN A 1 283 ? -9.843 21.370 -11.220 1.00 77.25 283 GLN A O 1
ATOM 2220 N N . GLN A 1 284 ? -11.895 22.259 -11.407 1.00 79.00 284 GLN A N 1
ATOM 2221 C CA . GLN A 1 284 ? -11.719 22.846 -12.748 1.00 79.00 284 GLN A CA 1
ATOM 2222 C C . GLN A 1 284 ? -11.605 24.380 -12.715 1.00 79.00 284 GLN A C 1
ATOM 2224 O O . GLN A 1 284 ? -12.170 25.085 -13.553 1.00 79.00 284 GLN A O 1
ATOM 2229 N N . VAL A 1 285 ? -10.869 24.915 -11.740 1.00 76.56 285 VAL A N 1
ATOM 2230 C CA . VAL A 1 285 ? -10.723 26.367 -11.522 1.00 76.56 285 VAL A CA 1
ATOM 2231 C C . VAL A 1 285 ? -10.118 27.068 -12.749 1.00 76.56 285 VAL A C 1
ATOM 2233 O O . VAL A 1 285 ? -10.616 28.108 -13.179 1.00 76.56 285 VAL A O 1
ATOM 2236 N N . GLU A 1 286 ? -9.105 26.468 -13.383 1.00 72.94 286 GLU A N 1
ATOM 2237 C CA . GLU A 1 286 ? -8.482 27.017 -14.598 1.00 72.94 286 GLU A CA 1
ATOM 2238 C C . GLU A 1 286 ? -9.411 27.024 -15.819 1.00 72.94 286 GLU A C 1
ATOM 2240 O O . GLU A 1 286 ? -9.395 27.975 -16.601 1.00 72.94 286 GLU A O 1
ATOM 2245 N N . ASP A 1 287 ? -10.213 25.974 -16.008 1.00 74.12 287 ASP A N 1
ATOM 2246 C CA . ASP A 1 287 ? -11.148 25.905 -17.137 1.00 74.12 287 ASP A CA 1
ATOM 2247 C C . ASP A 1 287 ? -12.282 26.924 -16.957 1.00 74.12 287 ASP A C 1
ATOM 2249 O O . ASP A 1 287 ? -12.668 27.623 -17.895 1.00 74.12 287 ASP A O 1
ATOM 2253 N N . TYR A 1 288 ? -12.753 27.097 -15.719 1.00 76.38 288 TYR A N 1
ATOM 2254 C CA . TYR A 1 288 ? -13.729 28.128 -15.380 1.00 76.38 288 TYR A CA 1
ATOM 2255 C C . TYR A 1 288 ? -13.184 29.548 -15.608 1.00 76.38 288 TYR A C 1
ATOM 2257 O O . TYR A 1 288 ? -13.869 30.372 -16.217 1.00 76.38 288 TYR A O 1
ATOM 2265 N N . SER A 1 289 ? -11.935 29.812 -15.205 1.00 80.94 289 SER A N 1
ATOM 2266 C CA . SER A 1 289 ? -11.213 31.062 -15.492 1.00 80.94 289 SER A CA 1
ATOM 2267 C C . SER A 1 289 ? -11.153 31.355 -16.994 1.00 80.94 289 SER A C 1
ATOM 2269 O O . SER A 1 289 ? -11.555 32.440 -17.421 1.00 80.94 289 SER A O 1
ATOM 2271 N N . ARG A 1 290 ? -10.785 30.369 -17.825 1.00 79.44 290 ARG A N 1
ATOM 2272 C CA . ARG A 1 290 ? -10.762 30.534 -19.291 1.00 79.44 290 ARG A CA 1
ATOM 2273 C C . ARG A 1 290 ? -12.141 30.819 -19.882 1.00 79.44 290 ARG A C 1
ATOM 2275 O O . ARG A 1 290 ? -12.262 31.706 -20.721 1.00 79.44 290 ARG A O 1
ATOM 2282 N N . ARG A 1 291 ? -13.188 30.110 -19.446 1.00 81.25 291 ARG A N 1
ATOM 2283 C CA . ARG A 1 291 ? -14.566 30.314 -19.940 1.00 81.25 291 ARG A CA 1
ATOM 2284 C C . ARG A 1 291 ? -15.142 31.675 -19.560 1.00 81.25 291 ARG A C 1
ATOM 2286 O O . ARG A 1 291 ? -15.935 32.230 -20.316 1.00 81.25 291 ARG A O 1
ATOM 2293 N N . LYS A 1 292 ? -14.792 32.190 -18.380 1.00 81.62 292 LYS A N 1
ATOM 2294 C CA . LYS A 1 292 ? -15.265 33.493 -17.892 1.00 81.62 292 LYS A CA 1
ATOM 2295 C C . LYS A 1 292 ? -14.382 34.660 -18.328 1.00 81.62 292 LYS A C 1
ATOM 2297 O O . LYS A 1 292 ? -14.794 35.800 -18.150 1.00 81.62 292 LYS A O 1
ATOM 2302 N N . GLY A 1 293 ? -13.220 34.388 -18.927 1.00 82.25 293 GLY A N 1
ATOM 2303 C CA . GLY A 1 293 ? -12.263 35.418 -19.331 1.00 82.25 293 GLY A CA 1
ATOM 2304 C C . GLY A 1 293 ? -11.658 36.170 -18.143 1.00 82.25 293 GLY A C 1
ATOM 2305 O O . GLY A 1 293 ? -11.219 37.303 -18.302 1.00 82.25 293 GLY A O 1
ATOM 2306 N N . THR A 1 294 ? -11.668 35.561 -16.957 1.00 79.94 294 THR A N 1
ATOM 2307 C CA . THR A 1 294 ? -11.148 36.126 -15.703 1.00 79.94 294 THR A CA 1
ATOM 2308 C C . THR A 1 294 ? -9.860 35.414 -15.316 1.00 79.94 294 THR A C 1
ATOM 2310 O O . THR A 1 294 ? -9.606 34.298 -15.772 1.00 79.94 294 THR A O 1
ATOM 2313 N N . THR A 1 295 ? -9.030 36.019 -14.473 1.00 82.12 295 THR A N 1
ATOM 2314 C CA . THR A 1 295 ? -7.759 35.401 -14.061 1.00 82.12 295 THR A CA 1
ATOM 2315 C C . THR A 1 295 ? -7.981 34.219 -13.111 1.00 82.12 295 THR A C 1
ATOM 2317 O O . THR A 1 295 ? -9.009 34.122 -12.436 1.00 82.12 295 THR A O 1
ATOM 2320 N N . PHE A 1 296 ? -7.017 33.295 -13.060 1.00 77.88 296 PHE A N 1
ATOM 2321 C CA . PHE A 1 296 ? -7.066 32.134 -12.164 1.00 77.88 296 PHE A CA 1
ATOM 2322 C C . PHE A 1 296 ? -7.188 32.560 -10.692 1.00 77.88 296 PHE A C 1
ATOM 2324 O O . PHE A 1 296 ? -8.022 32.026 -9.965 1.00 77.88 296 PHE A O 1
ATOM 2331 N N . GLU A 1 297 ? -6.431 33.584 -10.289 1.00 79.00 297 GLU A N 1
ATOM 2332 C CA . GLU A 1 297 ? -6.436 34.147 -8.933 1.00 79.00 297 GLU A CA 1
ATOM 2333 C C . GLU A 1 297 ? -7.804 34.730 -8.545 1.00 79.00 297 GLU A C 1
ATOM 2335 O O . GLU A 1 297 ? -8.272 34.525 -7.424 1.00 79.00 297 GLU A O 1
ATOM 2340 N N . GLU A 1 298 ? -8.496 35.400 -9.472 1.00 79.25 298 GLU A N 1
ATOM 2341 C CA . GLU A 1 298 ? -9.844 35.934 -9.235 1.00 79.25 298 GLU A CA 1
ATOM 2342 C C . GLU A 1 298 ? -10.880 34.824 -9.048 1.00 79.25 298 GLU A C 1
ATOM 2344 O O . GLU A 1 298 ? -11.720 34.908 -8.150 1.00 79.25 298 GLU A O 1
ATOM 2349 N N . VAL A 1 299 ? -10.816 33.765 -9.862 1.00 79.75 299 VAL A N 1
ATOM 2350 C CA . VAL A 1 299 ? -11.727 32.619 -9.730 1.00 79.75 299 VAL A CA 1
ATOM 2351 C C . VAL A 1 299 ? -11.457 31.853 -8.443 1.00 79.75 299 VAL A C 1
ATOM 2353 O O . VAL A 1 299 ? -12.403 31.493 -7.747 1.00 79.75 299 VAL A O 1
ATOM 2356 N N . GLN A 1 300 ? -10.189 31.634 -8.100 1.00 74.56 300 GLN A N 1
ATOM 2357 C CA . GLN A 1 300 ? -9.808 30.959 -6.863 1.00 74.56 300 GLN A CA 1
ATOM 2358 C C . GLN A 1 300 ? -10.262 31.758 -5.637 1.00 74.56 300 GLN A C 1
ATOM 2360 O O . GLN A 1 300 ? -10.796 31.180 -4.698 1.00 74.56 300 GLN A O 1
ATOM 2365 N N . LYS A 1 301 ? -10.150 33.091 -5.667 1.00 76.94 301 LYS A N 1
ATOM 2366 C CA . LYS A 1 301 ? -10.674 33.960 -4.606 1.00 76.94 301 LYS A CA 1
ATOM 2367 C C . LYS A 1 301 ? -12.201 33.896 -4.496 1.00 76.94 301 LYS A C 1
ATOM 2369 O O . LYS A 1 301 ? -12.732 33.930 -3.391 1.00 76.94 301 LYS A O 1
ATOM 2374 N N . TRP A 1 302 ? -12.908 33.807 -5.623 1.00 72.75 302 TRP A N 1
ATOM 2375 C CA . TRP A 1 302 ? -14.373 33.733 -5.649 1.00 72.75 302 TRP A CA 1
ATOM 2376 C C . TRP A 1 302 ? -14.907 32.374 -5.182 1.00 72.75 302 TRP A C 1
ATOM 2378 O O . TRP A 1 302 ? -15.914 32.310 -4.483 1.00 72.75 302 TRP A O 1
ATOM 2388 N N . LEU A 1 303 ? -14.215 31.294 -5.547 1.00 70.62 303 LEU A N 1
ATOM 2389 C CA . LEU A 1 303 ? -14.541 29.927 -5.145 1.00 70.62 303 LEU A CA 1
ATOM 2390 C C . LEU A 1 303 ? -13.925 29.528 -3.796 1.00 70.62 303 LEU A C 1
ATOM 2392 O O . LEU A 1 303 ? -14.293 28.488 -3.265 1.00 70.62 303 LEU A O 1
ATOM 2396 N N . GLY A 1 304 ? -13.030 30.339 -3.228 1.00 66.00 304 GLY A N 1
ATOM 2397 C CA . GLY A 1 304 ? -12.351 30.087 -1.953 1.00 66.00 304 GLY A CA 1
ATOM 2398 C C . GLY A 1 304 ? -13.282 29.663 -0.808 1.00 66.00 304 GLY A C 1
ATOM 2399 O O . GLY A 1 304 ? -12.993 28.654 -0.177 1.00 66.00 304 GLY A O 1
ATOM 2400 N N . PRO A 1 305 ? -14.448 30.312 -0.597 1.00 65.06 305 PRO A N 1
ATOM 2401 C CA . PRO A 1 305 ? -15.410 29.893 0.431 1.00 65.06 305 PRO A CA 1
ATOM 2402 C C . PRO A 1 305 ? -16.057 28.516 0.198 1.00 65.06 305 PRO A C 1
ATOM 2404 O O . PRO A 1 305 ? -16.724 28.004 1.089 1.00 65.06 305 PRO A O 1
ATOM 2407 N N . ILE A 1 306 ? -15.939 27.954 -1.009 1.00 62.25 306 ILE A N 1
ATOM 2408 C CA . ILE A 1 306 ? -16.560 26.689 -1.436 1.00 62.25 306 ILE A CA 1
ATOM 2409 C C . ILE A 1 306 ? -15.510 25.576 -1.579 1.00 62.25 306 ILE A C 1
ATOM 2411 O O . ILE A 1 306 ? -15.843 24.402 -1.450 1.00 62.25 306 ILE A O 1
ATOM 2415 N N . LEU A 1 307 ? -14.254 25.922 -1.882 1.00 58.03 307 LEU A N 1
ATOM 2416 C CA . LEU A 1 307 ? -13.207 24.953 -2.223 1.00 58.03 307 LEU A CA 1
ATOM 2417 C C . LEU A 1 307 ? -12.448 24.378 -1.023 1.00 58.03 307 LEU A C 1
ATOM 2419 O O . LEU A 1 307 ? -11.594 23.525 -1.248 1.00 58.03 307 LEU A O 1
ATOM 2423 N N . ASP A 1 308 ? -12.775 24.791 0.204 1.00 47.34 308 ASP A N 1
ATOM 2424 C CA . ASP A 1 308 ? -12.198 24.269 1.456 1.00 47.34 308 ASP A CA 1
ATOM 2425 C C . ASP A 1 308 ? -10.656 24.188 1.417 1.00 47.34 308 ASP A C 1
ATOM 2427 O O . ASP A 1 308 ? -10.029 23.260 1.923 1.00 47.34 308 ASP A O 1
ATOM 2431 N N . THR A 1 309 ? -10.031 25.155 0.737 1.00 43.78 309 THR A N 1
ATOM 2432 C CA . THR A 1 309 ? -8.579 25.338 0.718 1.00 43.78 309 THR A CA 1
ATOM 2433 C C . THR A 1 309 ? -8.213 26.417 1.727 1.00 43.78 309 THR A C 1
ATOM 2435 O O . THR A 1 309 ? -8.023 27.571 1.334 1.00 43.78 309 THR A O 1
ATOM 2438 N N . ASP A 1 310 ? -8.141 26.027 2.998 1.00 39.09 310 ASP A N 1
ATOM 2439 C CA . ASP A 1 310 ? -7.280 26.665 4.002 1.00 39.09 310 ASP A CA 1
ATOM 2440 C C . ASP A 1 310 ? -6.036 25.788 4.233 1.00 39.09 310 ASP A C 1
ATOM 2442 O O . ASP A 1 310 ? -6.182 24.543 4.303 1.00 39.09 310 ASP A O 1
#

Organism: Rhipicephalus microplus (NCBI:txid6941)

InterPro domains:
  IPR004223 Vitamin B12-dependent methionine synthase, activation domain [PF02965] (183-291)
  IPR004223 Vitamin B12-dependent methionine synthase, activation domain [PS50974] (141-310)
  IPR006158 Cobalamin (vitamin B12)-binding domain [PF02310] (51-141)
  IPR006158 Cobalamin (vitamin B12)-binding domain [PS51332] (49-184)
  IPR011005 Dihydropteroate synthase-like superfamily [G3DSA:3.20.20.20] (1-48)
  IPR036724 Cobalamin-binding domain superfamily [SSF52242] (46-174)
  IPR037010 Vitamin B12-dependent methionine synthase, activation domain superfamily [SSF56507] (166-284)
  IPR050554 Methionine Synthase/Corrinoid [PTHR45833] (47-169)